Protein AF-A0A2N7IFH8-F1 (afdb_monomer_lite)

Structure (mmCIF, N/CA/C/O backbone):
data_AF-A0A2N7IFH8-F1
#
_entry.id   AF-A0A2N7IFH8-F1
#
loop_
_atom_site.group_PDB
_atom_site.id
_atom_site.type_symbol
_atom_site.label_atom_id
_atom_site.label_alt_id
_atom_site.label_comp_id
_atom_site.label_asym_id
_atom_site.label_entity_id
_atom_site.label_seq_id
_atom_site.pdbx_PDB_ins_code
_atom_site.Cartn_x
_atom_site.Cartn_y
_atom_site.Cartn_z
_atom_site.occupancy
_atom_site.B_iso_or_equiv
_atom_site.auth_seq_id
_atom_site.auth_comp_id
_atom_site.auth_asym_id
_atom_site.auth_atom_id
_atom_site.pdbx_PDB_model_num
ATOM 1 N N . MET A 1 1 ? 53.658 -14.293 -46.397 1.00 44.75 1 MET A N 1
ATOM 2 C CA . MET A 1 1 ? 52.536 -13.516 -45.820 1.00 44.75 1 MET A CA 1
ATOM 3 C C . MET A 1 1 ? 52.994 -12.247 -45.108 1.00 44.75 1 MET A C 1
ATOM 5 O O . MET A 1 1 ? 52.452 -11.198 -45.415 1.00 44.75 1 MET A O 1
ATOM 9 N N . VAL A 1 2 ? 53.994 -12.297 -44.216 1.00 47.00 2 VAL A N 1
ATOM 10 C CA . VAL A 1 2 ? 54.478 -11.101 -43.483 1.00 47.00 2 VAL A CA 1
ATOM 11 C C . VAL A 1 2 ? 55.145 -10.066 -44.406 1.00 47.00 2 VAL A C 1
ATOM 13 O O . VAL A 1 2 ? 54.831 -8.884 -44.332 1.00 47.00 2 VAL A O 1
ATOM 16 N N . ILE A 1 3 ? 55.993 -10.514 -45.341 1.00 52.97 3 ILE A N 1
ATOM 17 C CA . ILE A 1 3 ? 56.664 -9.638 -46.324 1.00 52.97 3 ILE A CA 1
ATOM 18 C C . ILE A 1 3 ? 55.642 -8.947 -47.240 1.00 52.97 3 ILE A C 1
ATOM 20 O O . ILE A 1 3 ? 55.763 -7.762 -47.528 1.00 52.97 3 ILE A O 1
ATOM 24 N N . THR A 1 4 ? 54.591 -9.662 -47.647 1.00 54.91 4 THR A N 1
ATOM 25 C CA . THR A 1 4 ? 53.533 -9.129 -48.512 1.00 54.91 4 THR A CA 1
ATOM 26 C C . THR A 1 4 ? 52.729 -8.023 -47.829 1.00 54.91 4 THR A C 1
ATOM 28 O O . THR A 1 4 ? 52.447 -7.011 -48.460 1.00 54.91 4 THR A O 1
ATOM 31 N N . PHE A 1 5 ? 52.422 -8.172 -46.537 1.00 57.91 5 PHE A N 1
ATOM 32 C CA . PHE A 1 5 ? 51.755 -7.135 -45.740 1.00 57.91 5 PHE A CA 1
ATOM 33 C C . PHE A 1 5 ? 52.648 -5.911 -45.496 1.00 57.91 5 PHE A C 1
ATOM 35 O O . PHE A 1 5 ? 52.170 -4.781 -45.572 1.00 57.91 5 PHE A O 1
ATOM 42 N N . ALA A 1 6 ? 53.946 -6.121 -45.250 1.00 59.12 6 ALA A N 1
ATOM 43 C CA . ALA A 1 6 ? 54.905 -5.039 -45.036 1.00 59.12 6 ALA A CA 1
ATOM 44 C C . ALA A 1 6 ? 55.103 -4.179 -46.295 1.00 59.12 6 ALA A C 1
ATOM 46 O O . ALA A 1 6 ? 55.118 -2.955 -46.200 1.00 59.12 6 ALA A O 1
ATOM 47 N N . VAL A 1 7 ? 55.184 -4.799 -47.479 1.00 63.19 7 VAL A N 1
ATOM 48 C CA . VAL A 1 7 ? 55.282 -4.082 -48.763 1.00 63.19 7 VAL A CA 1
ATOM 49 C C . VAL A 1 7 ? 54.005 -3.285 -49.053 1.00 63.19 7 VAL A C 1
ATOM 51 O O . VAL A 1 7 ? 54.086 -2.136 -49.476 1.00 63.19 7 VAL A O 1
ATOM 54 N N . LEU A 1 8 ? 52.829 -3.846 -48.753 1.00 64.06 8 LEU A N 1
ATOM 55 C CA . LEU A 1 8 ? 51.533 -3.169 -48.893 1.00 64.06 8 LEU A CA 1
ATOM 56 C C . LEU A 1 8 ? 51.412 -1.942 -47.972 1.00 64.06 8 LEU A C 1
ATOM 58 O O . LEU A 1 8 ? 50.980 -0.879 -48.414 1.00 64.06 8 LEU A O 1
ATOM 62 N N . ALA A 1 9 ? 51.841 -2.068 -46.713 1.00 68.19 9 ALA A N 1
ATOM 63 C CA . ALA A 1 9 ? 51.857 -0.965 -45.755 1.00 68.19 9 ALA A CA 1
ATOM 64 C C . ALA A 1 9 ? 52.852 0.135 -46.159 1.00 68.19 9 ALA A C 1
ATOM 66 O O . ALA A 1 9 ? 52.529 1.317 -46.070 1.00 68.19 9 ALA A O 1
ATOM 67 N N . LEU A 1 10 ? 54.034 -0.240 -46.659 1.00 67.75 10 LEU A N 1
ATOM 68 C CA . LEU A 1 10 ? 55.059 0.706 -47.107 1.00 67.75 10 LEU A CA 1
ATOM 69 C C . LEU A 1 10 ? 54.612 1.488 -48.355 1.00 67.75 10 LEU A C 1
ATOM 71 O O . LEU A 1 10 ? 54.857 2.689 -48.444 1.00 67.75 10 LEU A O 1
ATOM 75 N N . VAL A 1 11 ? 53.894 0.834 -49.276 1.00 65.94 11 VAL A N 1
ATOM 76 C CA . VAL A 1 11 ? 53.268 1.475 -50.445 1.00 65.94 11 VAL A CA 1
ATOM 77 C C . VAL A 1 11 ? 52.158 2.447 -50.027 1.00 65.94 11 VAL A C 1
ATOM 79 O O . VAL A 1 11 ? 52.132 3.578 -50.509 1.00 65.94 11 VAL A O 1
ATOM 82 N N . LEU A 1 12 ? 51.280 2.053 -49.098 1.00 65.69 12 LEU A N 1
ATOM 83 C CA . LEU A 1 12 ? 50.203 2.913 -48.585 1.00 65.69 12 LEU A CA 1
ATOM 84 C C . LEU A 1 12 ? 50.741 4.145 -47.838 1.00 65.69 12 LEU A C 1
ATOM 86 O O . LEU A 1 12 ? 50.246 5.252 -48.041 1.00 65.69 12 LEU A O 1
ATOM 90 N N . VAL A 1 13 ? 51.784 3.975 -47.019 1.00 69.88 13 VAL A N 1
ATOM 91 C CA . VAL A 1 13 ? 52.464 5.083 -46.326 1.00 69.88 13 VAL A CA 1
ATOM 92 C C . VAL A 1 13 ? 53.200 5.985 -47.324 1.00 69.88 13 VAL A C 1
ATOM 94 O O . VAL A 1 13 ? 53.108 7.206 -47.221 1.00 69.88 13 VAL A O 1
ATOM 97 N N . GLY A 1 14 ? 53.863 5.413 -48.335 1.00 65.25 14 GLY A N 1
ATOM 98 C CA . GLY A 1 14 ? 54.513 6.166 -49.412 1.00 65.25 14 GLY A CA 1
ATOM 99 C C . GLY A 1 14 ? 53.541 7.062 -50.189 1.00 65.25 14 GLY A C 1
ATOM 100 O O . GLY A 1 14 ? 53.855 8.224 -50.442 1.00 65.25 14 GLY A O 1
ATOM 101 N N . MET A 1 15 ? 52.332 6.566 -50.478 1.00 62.03 15 MET A N 1
ATOM 102 C CA . MET A 1 15 ? 51.266 7.356 -51.109 1.00 62.03 15 MET A CA 1
ATOM 103 C C . MET A 1 15 ? 50.740 8.487 -50.205 1.00 62.03 15 MET A C 1
ATOM 105 O O . MET A 1 15 ? 50.440 9.568 -50.704 1.00 62.03 15 MET A O 1
ATOM 109 N N . LEU A 1 16 ? 50.679 8.280 -48.883 1.00 60.72 16 LEU A N 1
ATOM 110 C CA . LEU A 1 16 ? 50.249 9.283 -47.893 1.00 60.72 16 LEU A CA 1
ATOM 111 C C . LEU A 1 16 ? 51.229 10.463 -47.756 1.00 60.72 16 LEU A C 1
ATOM 113 O O . LEU A 1 16 ? 50.802 11.591 -47.524 1.00 60.72 16 LEU A O 1
ATOM 117 N N . PHE A 1 17 ? 52.529 10.214 -47.935 1.00 59.09 17 PHE A N 1
ATOM 118 C CA . PHE A 1 17 ? 53.582 11.238 -47.909 1.00 59.09 17 PHE A CA 1
ATOM 119 C C . PHE A 1 17 ? 53.905 11.832 -49.294 1.00 59.09 17 PHE A C 1
ATOM 121 O O . PHE A 1 17 ? 54.846 12.613 -49.423 1.00 59.09 17 PHE A O 1
ATOM 128 N N . GLY A 1 18 ? 53.129 11.493 -50.331 1.00 51.00 18 GLY A N 1
ATOM 129 C CA . GLY A 1 18 ? 53.283 12.057 -51.676 1.00 51.00 18 GLY A CA 1
ATOM 130 C C . GLY A 1 18 ? 54.456 11.492 -52.486 1.00 51.00 18 GLY A C 1
ATOM 131 O O . GLY A 1 18 ? 54.830 12.077 -53.504 1.00 51.00 18 GLY A O 1
ATOM 132 N N . PHE A 1 19 ? 55.038 10.356 -52.082 1.00 57.34 19 PHE A N 1
ATOM 133 C CA . PHE A 1 19 ? 56.025 9.658 -52.904 1.00 57.34 19 PHE A CA 1
ATOM 134 C C . PHE A 1 19 ? 55.324 8.988 -54.089 1.00 57.34 19 PHE A C 1
ATOM 136 O O . PHE A 1 19 ? 54.522 8.068 -53.930 1.00 57.34 19 PHE A O 1
ATOM 143 N N . ASN A 1 20 ? 55.645 9.447 -55.298 1.00 52.78 20 ASN A N 1
ATOM 144 C CA . ASN A 1 20 ? 55.090 8.926 -56.543 1.00 52.78 20 ASN A CA 1
ATOM 145 C C . ASN A 1 20 ? 55.776 7.599 -56.921 1.00 52.78 20 ASN A C 1
ATOM 147 O O . ASN A 1 20 ? 56.662 7.555 -57.775 1.00 52.78 20 ASN A O 1
ATOM 151 N N . ILE A 1 21 ? 55.418 6.516 -56.229 1.00 57.88 21 ILE A N 1
ATOM 152 C CA . ILE A 1 21 ? 55.821 5.160 -56.613 1.00 57.88 21 ILE A CA 1
ATOM 153 C C . ILE A 1 21 ? 55.004 4.805 -57.862 1.00 57.88 21 ILE A C 1
ATOM 155 O O . ILE A 1 21 ? 53.789 4.649 -57.777 1.00 57.88 21 ILE A O 1
ATOM 159 N N . GLN A 1 22 ? 55.652 4.707 -59.027 1.00 53.06 22 GLN A N 1
ATOM 160 C CA . GLN A 1 22 ? 55.003 4.292 -60.276 1.00 53.06 22 GLN A CA 1
ATOM 161 C 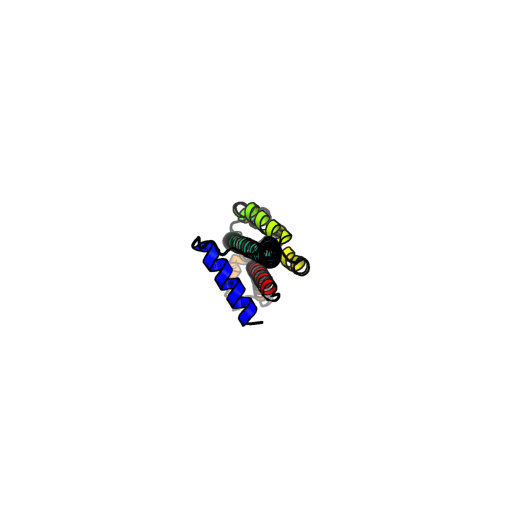C . GLN A 1 22 ? 54.633 2.808 -60.196 1.00 53.06 22 GLN A C 1
ATOM 163 O O . GLN A 1 22 ? 55.419 1.929 -60.545 1.00 53.06 22 GLN A O 1
ATOM 168 N N . ILE A 1 23 ? 53.435 2.525 -59.692 1.00 58.06 23 ILE A N 1
ATOM 169 C CA . ILE A 1 23 ? 52.858 1.182 -59.684 1.00 58.06 23 ILE A CA 1
ATOM 170 C C . ILE A 1 23 ? 52.004 1.036 -60.944 1.00 58.06 23 ILE A C 1
ATOM 172 O O . ILE A 1 23 ? 51.248 1.944 -61.291 1.00 58.06 23 ILE A O 1
ATOM 176 N N . ASN A 1 24 ? 52.148 -0.090 -61.645 1.00 57.66 24 ASN A N 1
ATOM 177 C CA . ASN A 1 24 ? 51.375 -0.389 -62.852 1.00 57.66 24 ASN A CA 1
ATOM 178 C C . ASN A 1 24 ? 49.867 -0.225 -62.585 1.00 57.66 24 ASN A C 1
ATOM 180 O O . ASN A 1 24 ? 49.394 -0.572 -61.501 1.00 57.66 24 ASN A O 1
ATOM 184 N N . ALA A 1 25 ? 49.111 0.261 -63.575 1.00 59.34 25 ALA A N 1
ATOM 185 C CA . ALA A 1 25 ? 47.680 0.563 -63.437 1.00 59.34 25 ALA A CA 1
ATOM 186 C C . ALA A 1 25 ? 46.858 -0.616 -62.867 1.00 59.34 25 ALA A C 1
ATOM 188 O O . ALA A 1 25 ? 45.968 -0.415 -62.036 1.00 59.34 25 ALA A O 1
ATOM 189 N N . ASP A 1 26 ? 47.234 -1.848 -63.221 1.00 57.16 26 ASP A N 1
ATOM 190 C CA . ASP A 1 26 ? 46.614 -3.078 -62.718 1.00 57.16 26 ASP A CA 1
ATOM 191 C C . ASP A 1 26 ? 46.811 -3.266 -61.205 1.00 57.16 26 ASP A C 1
ATOM 193 O O . ASP A 1 26 ? 45.874 -3.628 -60.492 1.00 57.16 26 ASP A O 1
ATOM 197 N N . ALA A 1 27 ? 47.994 -2.946 -60.676 1.00 58.34 27 ALA A N 1
ATOM 198 C CA . ALA A 1 27 ? 48.292 -3.056 -59.250 1.00 58.34 27 ALA A CA 1
ATOM 199 C C . ALA A 1 27 ? 47.555 -1.989 -58.427 1.00 58.34 27 ALA A C 1
ATOM 201 O O . ALA A 1 27 ? 47.068 -2.285 -57.338 1.00 58.34 27 ALA A O 1
ATOM 202 N N . THR A 1 28 ? 47.399 -0.775 -58.960 1.00 61.16 28 THR A N 1
ATOM 203 C CA . THR A 1 28 ? 46.613 0.294 -58.322 1.00 61.16 28 THR A CA 1
ATOM 204 C C . THR A 1 28 ? 45.133 -0.088 -58.223 1.00 61.16 28 THR A C 1
ATOM 206 O O . THR A 1 28 ? 44.517 0.103 -57.175 1.00 61.16 28 THR A O 1
ATOM 209 N N . SER A 1 29 ? 44.571 -0.700 -59.272 1.00 60.59 29 SER A N 1
ATOM 210 C CA . SER A 1 29 ? 43.181 -1.182 -59.267 1.00 60.59 29 SER A CA 1
ATOM 211 C C . SER A 1 29 ? 42.954 -2.344 -58.284 1.00 60.59 29 SER A C 1
ATOM 213 O O . SER A 1 29 ? 41.955 -2.367 -57.563 1.00 60.59 29 SER A O 1
ATOM 215 N N . PHE A 1 30 ? 43.920 -3.263 -58.175 1.00 65.31 30 PHE A N 1
ATOM 216 C CA . PHE A 1 30 ? 43.887 -4.378 -57.229 1.00 65.31 30 PHE A CA 1
ATOM 217 C C . PHE A 1 30 ? 44.002 -3.908 -55.771 1.00 65.31 30 PHE A C 1
ATOM 219 O O . PHE A 1 30 ? 43.236 -4.349 -54.913 1.00 65.31 30 PHE A O 1
ATOM 226 N N . LEU A 1 31 ? 44.904 -2.962 -55.488 1.00 63.62 31 LEU A N 1
ATOM 227 C CA . LEU A 1 31 ? 45.046 -2.345 -54.166 1.00 63.62 31 LEU A CA 1
ATOM 228 C C . LEU A 1 31 ? 43.793 -1.558 -53.763 1.00 63.62 31 LEU A C 1
ATOM 230 O O . LEU A 1 31 ? 43.359 -1.659 -52.617 1.00 63.62 31 LEU A O 1
ATOM 234 N N . ALA A 1 32 ? 43.173 -0.836 -54.701 1.00 61.50 32 ALA A N 1
ATOM 235 C CA . ALA A 1 32 ? 41.899 -0.160 -54.467 1.00 61.50 32 ALA A CA 1
ATOM 236 C C . ALA A 1 32 ? 40.765 -1.160 -54.173 1.00 61.50 32 ALA A C 1
ATOM 238 O O . ALA A 1 32 ? 39.969 -0.937 -53.262 1.00 61.50 32 ALA A O 1
ATOM 239 N N . SER A 1 33 ? 40.728 -2.297 -54.877 1.00 60.47 33 SER A N 1
ATOM 240 C CA . SER A 1 33 ? 39.756 -3.367 -54.630 1.00 60.47 33 SER A CA 1
ATOM 241 C C . SER A 1 33 ? 39.929 -3.989 -53.239 1.00 60.47 33 SER A C 1
ATOM 243 O O . SER A 1 33 ? 38.957 -4.060 -52.487 1.00 60.47 33 SER A O 1
ATOM 245 N N . ILE A 1 34 ? 41.159 -4.334 -52.836 1.00 64.81 34 ILE A N 1
ATOM 246 C CA . ILE A 1 34 ? 41.455 -4.840 -51.484 1.00 64.81 34 ILE A CA 1
ATOM 247 C C . ILE A 1 34 ? 41.131 -3.789 -50.419 1.00 64.81 34 ILE A C 1
ATOM 249 O O . ILE A 1 34 ? 40.512 -4.121 -49.411 1.00 64.81 34 ILE A O 1
ATOM 253 N N . GLY A 1 35 ? 41.498 -2.524 -50.642 1.00 62.25 35 GLY A N 1
ATOM 254 C CA . GLY A 1 35 ? 41.172 -1.420 -49.738 1.00 62.25 35 GLY A CA 1
ATOM 255 C C . GLY A 1 35 ? 39.662 -1.250 -49.551 1.00 62.25 35 GLY A C 1
ATOM 256 O O . GLY A 1 35 ? 39.197 -1.102 -48.423 1.00 62.25 35 GLY A O 1
ATOM 257 N N . SER A 1 36 ? 38.883 -1.358 -50.631 1.00 66.75 36 SER A N 1
ATOM 258 C CA . SER A 1 36 ? 37.417 -1.293 -50.581 1.00 66.75 36 SER A CA 1
ATOM 259 C C . SER A 1 36 ? 36.784 -2.514 -49.900 1.00 66.75 36 SER A C 1
ATOM 261 O O . SER A 1 36 ? 35.829 -2.360 -49.143 1.00 66.75 36 SER A O 1
ATOM 263 N N . LEU A 1 37 ? 37.351 -3.713 -50.086 1.00 65.12 37 LEU A N 1
ATOM 264 C CA . LEU A 1 37 ? 36.927 -4.952 -49.425 1.00 65.12 37 LEU A CA 1
ATOM 265 C C . LEU A 1 37 ? 37.204 -4.918 -47.919 1.00 65.12 37 LEU A C 1
ATOM 267 O O . LEU A 1 37 ? 36.318 -5.230 -47.126 1.00 65.12 37 LEU A O 1
ATOM 271 N N . VAL A 1 38 ? 38.412 -4.511 -47.518 1.00 69.19 38 VAL A N 1
ATOM 272 C CA . VAL A 1 38 ? 38.790 -4.357 -46.105 1.00 69.19 38 VAL A CA 1
ATOM 273 C C . VAL A 1 38 ? 37.976 -3.238 -45.455 1.00 69.19 38 VAL A C 1
ATOM 275 O O . VAL A 1 38 ? 37.477 -3.420 -44.347 1.00 69.19 38 VAL A O 1
ATOM 278 N N . GLY A 1 39 ? 37.766 -2.119 -46.157 1.00 68.31 39 GLY A N 1
ATOM 279 C CA . GLY A 1 39 ? 36.898 -1.030 -45.706 1.00 68.31 39 GLY A CA 1
ATOM 280 C C . GLY A 1 39 ? 35.437 -1.462 -45.542 1.00 68.31 39 GLY A C 1
ATOM 281 O O . GLY A 1 39 ? 34.819 -1.157 -44.525 1.00 68.31 39 GLY A O 1
ATOM 282 N N . GLY A 1 40 ? 34.901 -2.237 -46.488 1.00 68.50 40 GLY A N 1
ATOM 283 C CA . GLY A 1 40 ? 33.546 -2.790 -46.426 1.00 68.50 40 GLY A CA 1
ATOM 284 C C . GLY A 1 40 ? 33.364 -3.812 -45.301 1.00 68.50 40 GLY A C 1
ATOM 285 O O . GLY A 1 40 ? 32.369 -3.757 -44.580 1.00 68.50 40 GLY A O 1
ATOM 286 N N . LEU A 1 41 ? 34.343 -4.698 -45.087 1.00 65.75 41 LEU A N 1
ATOM 287 C CA . LEU A 1 41 ? 34.351 -5.646 -43.966 1.00 65.75 41 LEU A CA 1
ATOM 288 C C . LEU A 1 41 ? 34.436 -4.929 -42.614 1.00 65.75 41 LEU A C 1
ATOM 290 O O . LEU A 1 41 ? 33.677 -5.256 -41.704 1.00 65.75 41 LEU A O 1
ATOM 294 N N . ALA A 1 42 ? 35.303 -3.923 -42.483 1.00 67.88 42 ALA A N 1
ATOM 295 C CA . ALA A 1 42 ? 35.400 -3.115 -41.270 1.00 67.88 42 ALA A CA 1
ATOM 296 C C . ALA A 1 42 ? 34.093 -2.355 -40.983 1.00 67.88 42 ALA A C 1
ATOM 298 O O . ALA A 1 42 ? 33.629 -2.341 -39.842 1.00 67.88 42 ALA A O 1
ATOM 299 N N . ALA A 1 43 ? 33.454 -1.788 -42.012 1.00 73.38 43 ALA A N 1
ATOM 300 C CA . ALA A 1 43 ? 32.155 -1.131 -41.889 1.00 73.38 43 ALA A CA 1
ATOM 301 C C . ALA A 1 43 ? 31.043 -2.112 -41.475 1.00 73.38 43 ALA A C 1
ATOM 303 O O . ALA A 1 43 ? 30.233 -1.785 -40.610 1.00 73.38 43 ALA A O 1
ATOM 304 N N . ALA A 1 44 ? 31.028 -3.329 -42.027 1.00 70.56 44 ALA A N 1
ATOM 305 C CA . ALA A 1 44 ? 30.066 -4.366 -41.655 1.00 70.56 44 ALA A CA 1
ATOM 306 C C . ALA A 1 44 ? 30.241 -4.828 -40.198 1.00 70.56 44 ALA A C 1
ATOM 308 O O . ALA A 1 44 ? 29.258 -4.979 -39.474 1.00 70.56 44 ALA A O 1
ATOM 309 N N . VAL A 1 45 ? 31.486 -4.996 -39.739 1.00 74.50 45 VAL A N 1
ATOM 310 C CA . VAL A 1 45 ? 31.795 -5.331 -38.340 1.00 74.50 45 VAL A CA 1
ATOM 311 C C . VAL A 1 45 ? 31.386 -4.190 -37.403 1.00 74.50 45 VAL A C 1
ATOM 313 O O . VAL A 1 45 ? 30.748 -4.440 -36.381 1.00 74.50 45 VAL A O 1
ATOM 316 N N . ALA A 1 46 ? 31.674 -2.936 -37.759 1.00 72.56 46 ALA A N 1
ATOM 317 C CA . ALA A 1 46 ? 31.240 -1.773 -36.986 1.00 72.56 46 ALA A CA 1
ATOM 318 C C . ALA A 1 46 ? 29.706 -1.664 -36.917 1.00 72.56 46 ALA A C 1
ATOM 320 O O . ALA A 1 46 ? 29.160 -1.420 -35.843 1.00 72.56 46 ALA A O 1
ATOM 321 N N . ALA A 1 47 ? 29.002 -1.911 -38.026 1.00 74.94 47 ALA A N 1
ATOM 322 C CA . ALA A 1 47 ? 27.542 -1.943 -38.065 1.00 74.94 47 ALA A CA 1
ATOM 323 C C . ALA A 1 47 ? 26.967 -3.078 -37.202 1.00 74.94 47 ALA A C 1
ATOM 325 O O . ALA A 1 47 ? 25.983 -2.869 -36.498 1.00 74.94 47 ALA A O 1
ATOM 326 N N . PHE A 1 48 ? 27.602 -4.253 -37.192 1.00 75.88 48 PHE A N 1
ATOM 327 C CA . PHE A 1 48 ? 27.205 -5.373 -36.337 1.00 75.88 48 PHE A CA 1
ATOM 328 C C . PHE A 1 48 ? 27.358 -5.045 -34.844 1.00 75.88 48 PHE A C 1
ATOM 330 O O . PHE A 1 48 ? 26.422 -5.240 -34.066 1.00 75.88 48 PHE A O 1
ATOM 337 N N . PHE A 1 49 ? 28.508 -4.498 -34.438 1.00 74.38 49 PHE A N 1
ATOM 338 C CA . PHE A 1 49 ? 28.717 -4.067 -33.053 1.00 74.38 49 PHE A CA 1
ATOM 339 C C . PHE A 1 49 ? 27.796 -2.911 -32.664 1.00 74.38 49 PHE A C 1
ATOM 341 O O . PHE A 1 49 ? 27.263 -2.921 -31.559 1.00 74.38 49 PHE A O 1
ATOM 348 N N . SER A 1 50 ? 27.553 -1.962 -33.572 1.00 69.00 50 SER A N 1
ATOM 349 C CA . SER A 1 50 ? 26.613 -0.861 -33.357 1.00 69.00 50 SER A CA 1
ATOM 350 C C . SER A 1 50 ? 25.175 -1.360 -33.203 1.00 69.00 50 SER A C 1
ATOM 352 O O . SER A 1 50 ? 24.463 -0.907 -32.314 1.00 69.00 50 SER A O 1
ATOM 354 N N . TYR A 1 51 ? 24.747 -2.341 -33.999 1.00 73.31 51 TYR A N 1
ATOM 355 C CA . TYR A 1 51 ? 23.424 -2.947 -33.857 1.00 73.31 51 TYR A CA 1
ATOM 356 C C . TYR A 1 51 ? 23.259 -3.628 -32.493 1.00 73.31 51 TYR A C 1
ATOM 358 O O . TYR A 1 51 ? 22.259 -3.418 -31.803 1.00 73.31 51 TYR A O 1
ATOM 366 N N . ARG A 1 52 ? 24.264 -4.405 -32.067 1.00 72.69 52 ARG A N 1
ATOM 367 C CA . ARG A 1 52 ? 24.244 -5.072 -30.761 1.00 72.69 52 ARG A CA 1
ATOM 368 C C . ARG A 1 52 ? 24.269 -4.068 -29.605 1.00 72.69 52 ARG A C 1
ATOM 370 O O . ARG A 1 52 ? 23.477 -4.207 -28.677 1.00 72.69 52 ARG A O 1
ATOM 377 N N . SER A 1 53 ? 25.126 -3.048 -29.675 1.00 65.50 53 SER A N 1
ATOM 378 C CA . SER A 1 53 ? 25.235 -2.031 -28.625 1.00 65.50 53 SER A CA 1
ATOM 379 C C . SER A 1 53 ? 23.966 -1.190 -28.505 1.00 65.50 53 SER A C 1
ATOM 381 O O . SER A 1 53 ? 23.565 -0.859 -27.395 1.00 65.50 53 SER A O 1
ATOM 383 N N . VAL A 1 54 ? 23.277 -0.905 -29.615 1.00 73.19 54 VAL A N 1
ATOM 384 C CA . VAL A 1 54 ? 21.961 -0.245 -29.604 1.00 73.19 54 VAL A CA 1
ATOM 385 C C . VAL A 1 54 ? 20.906 -1.130 -28.935 1.00 73.19 54 VAL A C 1
ATOM 387 O O . VAL A 1 54 ? 20.071 -0.621 -28.188 1.00 73.19 54 VAL A O 1
ATOM 390 N N . GLY A 1 55 ? 20.947 -2.447 -29.158 1.00 72.56 55 GLY A N 1
ATOM 391 C CA . GLY A 1 55 ? 20.077 -3.403 -28.468 1.00 72.56 55 GLY A CA 1
ATOM 392 C C . GLY A 1 55 ? 20.307 -3.429 -26.954 1.00 72.56 55 GLY A C 1
ATOM 393 O O . GLY A 1 55 ? 19.356 -3.308 -26.183 1.00 72.56 55 GLY A O 1
ATOM 394 N N . GLU A 1 56 ? 21.568 -3.523 -26.528 1.00 72.69 56 GLU A N 1
ATOM 395 C CA . GLU A 1 56 ? 21.955 -3.496 -25.110 1.00 72.69 56 GLU A CA 1
ATOM 396 C C . GLU A 1 56 ? 21.609 -2.150 -24.453 1.00 72.69 56 GLU A C 1
ATOM 398 O O . GLU A 1 56 ? 21.032 -2.131 -23.366 1.00 72.69 56 GLU A O 1
ATOM 403 N N . TRP A 1 57 ? 21.856 -1.031 -25.142 1.00 63.62 57 TRP A N 1
ATOM 404 C CA . TRP A 1 57 ? 21.488 0.312 -24.686 1.00 63.62 57 TRP A CA 1
ATOM 405 C C . TRP A 1 57 ? 19.977 0.470 -24.523 1.00 63.62 57 TRP A C 1
ATOM 407 O O . TRP A 1 57 ? 19.514 0.970 -23.501 1.00 63.62 57 TRP A O 1
ATOM 417 N N . ARG A 1 58 ? 19.185 -0.003 -25.493 1.00 70.88 58 ARG A N 1
ATOM 418 C CA . ARG A 1 58 ? 17.720 0.037 -25.408 1.00 70.88 58 ARG A CA 1
ATOM 419 C C . ARG A 1 58 ? 17.213 -0.768 -24.214 1.00 70.88 58 ARG A C 1
ATOM 421 O O . ARG A 1 58 ? 16.321 -0.297 -23.514 1.00 70.88 58 ARG A O 1
ATOM 428 N N . ASN A 1 59 ? 17.791 -1.942 -23.969 1.00 76.12 59 ASN A N 1
ATOM 429 C CA . ASN A 1 59 ? 17.424 -2.767 -22.824 1.00 76.12 59 ASN A CA 1
ATOM 430 C C . ASN A 1 59 ? 17.788 -2.079 -21.496 1.00 76.12 59 ASN A C 1
ATOM 432 O O . ASN A 1 59 ? 16.951 -1.965 -20.605 1.00 76.12 59 ASN A O 1
ATOM 436 N N . GLN A 1 60 ? 19.006 -1.539 -21.379 1.00 75.19 60 GLN A N 1
ATOM 437 C CA . GLN A 1 60 ? 19.437 -0.782 -20.196 1.00 75.19 60 GLN A CA 1
ATOM 438 C C . GLN A 1 60 ? 18.561 0.450 -19.944 1.00 75.19 60 GLN A C 1
ATOM 440 O O . GLN A 1 60 ? 18.191 0.712 -18.802 1.00 75.19 60 GLN A O 1
ATOM 445 N N . MET A 1 61 ? 18.175 1.169 -21.000 1.00 76.06 61 MET A N 1
ATOM 446 C CA . MET A 1 61 ? 17.284 2.324 -20.903 1.00 76.06 61 MET A CA 1
ATOM 447 C C . MET A 1 61 ? 15.893 1.920 -20.399 1.00 76.06 61 MET A C 1
ATOM 449 O O . MET A 1 61 ? 15.345 2.578 -19.520 1.00 76.06 61 MET A O 1
ATOM 453 N N . GLN A 1 62 ? 15.334 0.814 -20.904 1.00 79.75 62 GLN A N 1
ATOM 454 C CA . GLN A 1 62 ? 14.048 0.285 -20.435 1.00 79.75 62 GLN A CA 1
ATOM 455 C C . GLN A 1 62 ? 14.102 -0.147 -18.967 1.00 79.75 62 GLN A C 1
ATOM 457 O O . GLN A 1 62 ? 13.198 0.186 -18.203 1.00 79.75 62 GLN A O 1
ATOM 462 N N . HIS A 1 63 ? 15.172 -0.833 -18.555 1.00 82.12 63 HIS A N 1
ATOM 463 C CA . HIS A 1 63 ? 15.383 -1.185 -17.152 1.00 82.12 63 HIS A CA 1
ATOM 464 C C . HIS A 1 63 ? 15.509 0.062 -16.270 1.00 82.12 63 HIS A C 1
ATOM 466 O O . HIS A 1 63 ? 14.847 0.139 -15.239 1.00 82.12 63 HIS A O 1
ATOM 472 N N . SER A 1 64 ? 16.299 1.055 -16.687 1.00 84.62 64 SER A N 1
ATOM 473 C CA . SER A 1 64 ? 16.454 2.319 -15.959 1.00 84.62 64 SER A CA 1
ATOM 474 C C . SER A 1 64 ? 15.111 3.023 -15.760 1.00 84.62 64 SER A C 1
ATOM 476 O O . SER A 1 64 ? 14.787 3.419 -14.642 1.00 84.62 64 SER A O 1
ATOM 478 N N . LEU A 1 65 ? 14.308 3.129 -16.822 1.00 88.56 65 LEU A N 1
ATOM 479 C CA . LEU A 1 65 ? 13.005 3.792 -16.781 1.00 88.56 65 LEU A CA 1
ATOM 480 C C . LEU A 1 65 ? 12.006 3.037 -15.886 1.00 88.56 65 LEU A C 1
ATOM 482 O O . LEU A 1 65 ? 11.259 3.646 -15.124 1.00 88.56 65 LEU A O 1
ATOM 486 N N . LEU A 1 66 ? 12.026 1.700 -15.922 1.00 91.12 66 LEU A N 1
ATOM 487 C CA . LEU A 1 66 ? 11.215 0.865 -15.034 1.00 91.12 66 LEU A CA 1
ATOM 488 C C . LEU A 1 66 ? 11.569 1.100 -13.556 1.00 91.12 66 LEU A C 1
ATOM 490 O O . LEU A 1 66 ? 10.670 1.264 -12.730 1.00 91.12 66 LEU A O 1
ATOM 494 N N . TYR A 1 67 ? 12.860 1.138 -13.215 1.00 89.81 67 TYR A N 1
ATOM 495 C CA . TYR A 1 67 ? 13.303 1.399 -11.841 1.00 89.81 67 TYR A CA 1
ATOM 496 C C . TYR A 1 67 ? 12.956 2.811 -11.370 1.00 89.81 67 TYR A C 1
ATOM 498 O O . TYR A 1 67 ? 12.563 2.980 -10.216 1.00 89.81 67 TYR A O 1
ATOM 506 N N . GLU A 1 68 ? 13.053 3.805 -12.250 1.00 91.38 68 GLU A N 1
ATOM 507 C CA . GLU A 1 68 ? 12.638 5.176 -11.955 1.00 91.38 68 GLU A CA 1
ATOM 508 C C . GLU A 1 68 ? 11.151 5.232 -11.583 1.00 91.38 68 GLU A C 1
ATOM 510 O O . GLU A 1 68 ? 10.799 5.707 -10.501 1.00 91.38 68 GLU A O 1
ATOM 515 N N . HIS A 1 69 ? 10.277 4.651 -12.410 1.00 94.25 69 HIS A N 1
ATOM 516 C CA . HIS A 1 69 ? 8.846 4.618 -12.109 1.00 94.25 69 HIS A CA 1
ATOM 517 C C . HIS A 1 69 ? 8.529 3.827 -10.838 1.00 94.25 69 HIS A C 1
ATOM 519 O O . HIS A 1 69 ? 7.689 4.260 -10.051 1.00 94.25 69 HIS A O 1
ATOM 525 N N . LEU A 1 70 ? 9.223 2.713 -10.577 1.00 93.25 70 LEU A N 1
ATOM 526 C CA . LEU A 1 70 ? 9.083 1.971 -9.318 1.00 93.25 70 LEU A CA 1
ATOM 527 C C . LEU A 1 70 ? 9.524 2.794 -8.100 1.00 93.25 70 LEU A C 1
ATOM 529 O O . LEU A 1 70 ? 8.968 2.612 -7.017 1.00 93.25 70 LEU A O 1
ATOM 533 N N . SER A 1 71 ? 10.528 3.661 -8.240 1.00 93.31 71 SER A N 1
ATOM 534 C CA . SER A 1 71 ? 10.993 4.579 -7.188 1.00 93.31 71 SER A CA 1
ATOM 535 C C . SER A 1 71 ? 9.960 5.658 -6.873 1.00 93.31 71 SER A C 1
ATOM 537 O O . SER A 1 71 ? 9.620 5.894 -5.709 1.00 93.31 71 SER A O 1
ATOM 539 N N . HIS A 1 72 ? 9.378 6.254 -7.912 1.00 94.50 72 HIS A N 1
ATOM 540 C CA . HIS A 1 72 ? 8.288 7.213 -7.747 1.00 94.50 72 HIS A CA 1
ATOM 541 C C . HIS A 1 72 ? 7.045 6.554 -7.144 1.00 94.50 72 HIS A C 1
ATOM 543 O O . HIS A 1 72 ? 6.478 7.085 -6.190 1.00 94.50 72 HIS A O 1
ATOM 549 N N . LEU A 1 73 ? 6.673 5.356 -7.608 1.00 94.25 73 LEU A N 1
ATOM 550 C CA . LEU A 1 73 ? 5.547 4.605 -7.052 1.00 94.25 73 LEU A CA 1
ATOM 551 C C . LEU A 1 73 ? 5.740 4.307 -5.557 1.00 94.25 73 LEU A C 1
ATOM 553 O O . LEU A 1 73 ? 4.800 4.448 -4.781 1.00 94.25 73 LEU A O 1
ATOM 557 N N . GLU A 1 74 ? 6.956 3.949 -5.132 1.00 94.19 74 GLU A N 1
ATOM 558 C CA . GLU A 1 74 ? 7.283 3.743 -3.715 1.00 94.19 74 GLU A CA 1
ATOM 559 C C . GLU A 1 74 ? 7.115 5.023 -2.893 1.00 94.19 74 GLU A C 1
ATOM 561 O O . GLU A 1 74 ? 6.543 4.996 -1.802 1.00 94.19 74 GLU A O 1
ATOM 566 N N . THR A 1 75 ? 7.605 6.148 -3.409 1.00 95.94 75 THR A N 1
ATOM 567 C CA . THR A 1 75 ? 7.498 7.448 -2.735 1.00 95.94 75 THR A CA 1
ATOM 568 C C . THR A 1 75 ? 6.032 7.835 -2.541 1.00 95.94 75 THR A C 1
ATOM 570 O O . THR A 1 75 ? 5.618 8.155 -1.423 1.00 95.94 75 THR A O 1
ATOM 573 N N . LEU A 1 76 ? 5.225 7.704 -3.595 1.00 95.88 76 LEU A N 1
ATOM 574 C CA . LEU A 1 76 ? 3.793 8.000 -3.568 1.00 95.88 76 LEU A CA 1
ATOM 575 C C . LEU A 1 76 ? 3.023 7.024 -2.669 1.00 95.88 76 LEU A C 1
ATOM 577 O O . LEU A 1 76 ? 2.153 7.446 -1.907 1.00 95.88 76 LEU A O 1
ATOM 581 N N . LEU A 1 77 ? 3.372 5.730 -2.687 1.00 94.69 77 LEU A N 1
ATOM 582 C CA . LEU A 1 77 ? 2.813 4.728 -1.774 1.00 94.69 77 LEU A CA 1
ATOM 583 C C . LEU A 1 77 ? 3.109 5.089 -0.316 1.00 94.69 77 LEU A C 1
ATOM 585 O O . LEU A 1 77 ? 2.224 5.037 0.536 1.00 94.69 77 LEU A O 1
ATOM 589 N N . ASN A 1 78 ? 4.349 5.471 -0.017 1.00 94.19 78 ASN A N 1
ATOM 590 C CA . ASN A 1 78 ? 4.760 5.873 1.323 1.00 94.19 78 ASN A CA 1
ATOM 591 C C . ASN A 1 78 ? 3.994 7.106 1.806 1.00 94.19 78 ASN A C 1
ATOM 593 O O . ASN A 1 78 ? 3.549 7.131 2.958 1.00 94.19 78 ASN A O 1
ATOM 597 N N . GLU A 1 79 ? 3.819 8.105 0.942 1.00 95.31 79 GLU A N 1
ATOM 598 C CA . GLU A 1 79 ? 3.034 9.295 1.255 1.00 95.31 79 GLU A CA 1
ATOM 599 C C . GLU A 1 79 ? 1.562 8.948 1.500 1.00 95.31 79 GLU A C 1
ATOM 601 O O . GLU A 1 79 ? 0.996 9.356 2.518 1.00 95.31 79 GLU A O 1
ATOM 606 N N . TYR A 1 80 ? 0.965 8.147 0.617 1.00 95.00 80 TYR A N 1
ATOM 607 C CA . TYR A 1 80 ? -0.409 7.675 0.747 1.00 95.00 80 TYR A CA 1
ATOM 608 C C . TYR A 1 80 ? -0.636 6.947 2.079 1.00 95.00 80 TYR A C 1
ATOM 610 O O . TYR A 1 80 ? -1.488 7.355 2.869 1.00 95.00 80 TYR A O 1
ATOM 618 N N . VAL A 1 81 ? 0.181 5.931 2.378 1.00 94.25 81 VAL A N 1
ATOM 619 C CA . VAL A 1 81 ? 0.108 5.158 3.629 1.00 94.25 81 VAL A CA 1
ATOM 620 C C . VAL A 1 81 ? 0.259 6.073 4.843 1.00 94.25 81 VAL A C 1
ATOM 622 O O . VAL A 1 81 ? -0.496 5.963 5.806 1.00 94.25 81 VAL A O 1
ATOM 625 N N . LYS A 1 82 ? 1.192 7.032 4.803 1.00 94.25 82 LYS A N 1
ATOM 626 C CA . LYS A 1 82 ? 1.384 7.997 5.893 1.00 94.25 82 LYS A CA 1
ATOM 627 C C . LYS A 1 82 ? 0.141 8.864 6.113 1.00 94.25 82 LYS A C 1
ATOM 629 O O . LYS A 1 82 ? -0.237 9.090 7.263 1.00 94.25 82 LYS A O 1
ATOM 634 N N . LYS A 1 83 ? -0.492 9.351 5.039 1.00 94.50 83 LYS A N 1
ATOM 635 C CA . LYS A 1 83 ? -1.725 10.150 5.120 1.00 94.50 83 LYS A CA 1
ATOM 636 C C . LYS A 1 83 ? -2.882 9.323 5.682 1.00 94.50 83 LYS A C 1
ATOM 638 O O . LYS A 1 83 ? -3.586 9.818 6.556 1.00 94.50 83 LYS A O 1
ATOM 643 N N . VAL A 1 84 ? -3.053 8.078 5.236 1.00 93.75 84 VAL A N 1
ATOM 644 C CA . VAL A 1 84 ? -4.113 7.190 5.743 1.00 93.75 84 VAL A CA 1
ATOM 645 C C . VAL A 1 84 ? -3.897 6.851 7.215 1.00 93.75 84 VAL A C 1
ATOM 647 O O . VAL A 1 84 ? -4.815 7.026 8.008 1.00 93.75 84 VAL A O 1
ATOM 650 N N . ASN A 1 85 ? -2.685 6.457 7.611 1.00 92.00 85 ASN A N 1
ATOM 651 C CA . ASN A 1 85 ? -2.384 6.124 9.005 1.00 92.00 85 ASN A CA 1
ATOM 652 C C . ASN A 1 85 ? -2.576 7.337 9.928 1.00 92.00 85 ASN A C 1
ATOM 654 O O . ASN A 1 85 ? -3.115 7.206 11.021 1.00 92.00 85 ASN A O 1
ATOM 658 N N . LYS A 1 86 ? -2.213 8.545 9.474 1.00 92.31 86 LYS A N 1
ATOM 659 C CA . LYS A 1 86 ? -2.501 9.777 10.222 1.00 92.31 86 LYS A CA 1
ATOM 660 C C . LYS A 1 86 ? -4.007 9.987 10.414 1.00 92.31 86 LYS A C 1
ATOM 662 O O . LYS A 1 86 ? -4.426 10.383 11.495 1.00 92.31 86 LYS A O 1
ATOM 667 N N . SER A 1 87 ? -4.813 9.732 9.386 1.00 91.06 87 SER A N 1
ATOM 668 C CA . SER A 1 87 ? -6.272 9.810 9.493 1.00 91.06 87 SER A CA 1
ATOM 669 C C . SER A 1 87 ? -6.860 8.706 10.377 1.00 91.06 87 SER A C 1
ATOM 671 O O . SER A 1 87 ? -7.818 8.973 11.095 1.00 91.06 87 SER A O 1
ATOM 673 N N . ALA A 1 88 ? -6.278 7.503 10.366 1.00 89.69 88 ALA A N 1
ATOM 674 C CA . ALA A 1 88 ? -6.662 6.398 11.244 1.00 89.69 88 ALA A CA 1
ATOM 675 C C . ALA A 1 88 ? -6.451 6.751 12.725 1.00 89.69 88 ALA A C 1
ATOM 677 O O . ALA A 1 88 ? -7.328 6.492 13.540 1.00 89.69 88 ALA A O 1
ATOM 678 N N . ASN A 1 89 ? -5.350 7.431 13.059 1.00 89.12 89 ASN A N 1
ATOM 679 C CA . ASN A 1 89 ? -5.078 7.885 14.429 1.00 89.12 89 ASN A CA 1
ATOM 680 C C . ASN A 1 89 ? -6.121 8.885 14.958 1.00 89.12 89 ASN A C 1
ATOM 682 O O . ASN A 1 89 ? -6.315 8.982 16.163 1.00 89.12 89 ASN A O 1
ATOM 686 N N . ASN A 1 90 ? -6.789 9.624 14.068 1.00 88.94 90 ASN A N 1
ATOM 687 C CA . ASN A 1 90 ? -7.792 10.634 14.423 1.00 88.94 90 ASN A CA 1
ATOM 688 C C . ASN A 1 90 ? -9.225 10.161 14.122 1.00 88.94 90 ASN A C 1
ATOM 690 O O . ASN A 1 90 ? -10.154 10.967 14.057 1.00 88.94 90 ASN A O 1
ATOM 694 N N . ILE A 1 91 ? -9.427 8.864 13.874 1.00 88.94 91 ILE A N 1
ATOM 695 C CA . ILE A 1 91 ? -10.709 8.343 13.384 1.00 88.94 91 ILE A CA 1
ATOM 696 C C . ILE A 1 91 ? -11.832 8.432 14.422 1.00 88.94 91 ILE A C 1
ATOM 698 O O . ILE A 1 91 ? -13.013 8.436 14.064 1.00 88.94 91 ILE A O 1
ATOM 702 N N . ASP A 1 92 ? -11.494 8.550 15.706 1.00 84.00 92 ASP A N 1
ATOM 703 C CA . ASP A 1 92 ? -12.475 8.681 16.780 1.00 84.00 92 ASP A CA 1
ATOM 704 C C . ASP A 1 92 ? -13.303 9.971 16.661 1.00 84.00 92 ASP A C 1
ATOM 706 O O . ASP A 1 92 ? -14.510 9.949 16.906 1.00 84.00 92 ASP A O 1
ATOM 710 N N . GLU A 1 93 ? -12.717 11.038 16.114 1.00 87.06 93 GLU A N 1
ATOM 711 C CA . GLU A 1 93 ? -13.387 12.318 15.844 1.00 87.06 93 GLU A CA 1
ATOM 712 C C . GLU A 1 93 ? -14.265 12.289 14.578 1.00 87.06 93 GLU A C 1
ATOM 714 O O . GLU A 1 93 ? -15.050 13.205 14.318 1.00 87.06 93 GLU A O 1
ATOM 719 N N . ILE A 1 94 ? -14.148 11.237 13.762 1.00 86.94 94 ILE A N 1
ATOM 720 C CA . ILE A 1 94 ? -14.790 11.150 12.451 1.00 86.94 94 ILE A CA 1
ATOM 721 C C . ILE A 1 94 ? -16.101 10.353 12.555 1.00 86.94 94 ILE A C 1
ATOM 723 O O . ILE A 1 94 ? -16.103 9.219 13.040 1.00 86.94 94 ILE A O 1
ATOM 727 N N . PRO A 1 95 ? -17.235 10.882 12.053 1.00 87.00 95 PRO A N 1
ATOM 728 C CA . PRO A 1 95 ? -18.482 10.125 11.974 1.00 87.00 95 PRO A CA 1
ATOM 729 C C . PRO A 1 95 ? -18.350 8.877 11.092 1.00 87.00 95 PRO A C 1
ATOM 731 O O . PRO A 1 95 ? -17.774 8.954 10.007 1.00 87.00 95 PRO A O 1
ATOM 734 N N . VAL A 1 96 ? -18.974 7.763 11.498 1.00 85.44 96 VAL A N 1
ATOM 735 C CA . VAL A 1 96 ? -18.902 6.448 10.815 1.00 85.44 96 VAL A CA 1
ATOM 736 C C . V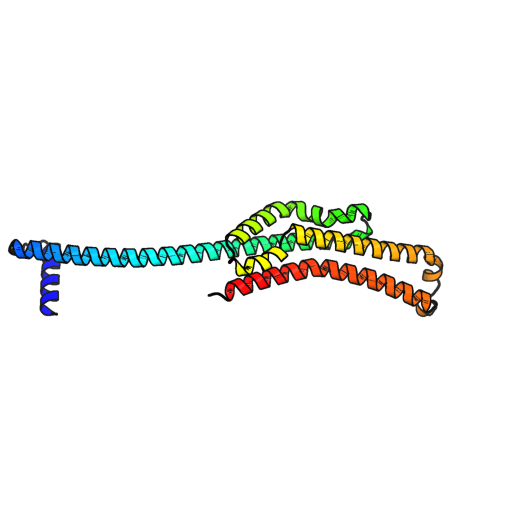AL A 1 96 ? -19.125 6.553 9.301 1.00 85.44 96 VAL A C 1
ATOM 738 O O . VAL A 1 96 ? -18.334 6.039 8.518 1.00 85.44 96 VAL A O 1
ATOM 741 N N . TYR A 1 97 ? -20.148 7.292 8.861 1.00 82.56 97 TYR A N 1
ATOM 742 C CA . TYR A 1 97 ? -20.480 7.422 7.435 1.00 82.56 97 TYR A CA 1
ATOM 743 C C . TYR A 1 97 ? -19.412 8.162 6.605 1.00 82.56 97 TYR A C 1
ATOM 745 O O . TYR A 1 97 ? -19.367 8.005 5.386 1.00 82.56 97 TYR A O 1
ATOM 753 N N . LYS A 1 98 ? -18.549 8.975 7.232 1.00 88.69 98 LYS A N 1
ATOM 754 C CA . LYS A 1 98 ? -17.440 9.667 6.548 1.00 88.69 98 LYS A CA 1
ATOM 755 C C . LYS A 1 98 ? -16.183 8.808 6.451 1.00 88.69 98 LYS A C 1
ATOM 757 O O . LYS A 1 98 ? -15.341 9.091 5.600 1.00 88.69 98 LYS A O 1
ATOM 762 N N . VAL A 1 99 ? -16.068 7.765 7.274 1.00 89.50 99 VAL A N 1
ATOM 763 C CA . VAL A 1 99 ? -14.884 6.899 7.338 1.00 89.50 99 VAL A CA 1
ATOM 764 C C . VAL A 1 99 ? -14.603 6.202 6.008 1.00 89.50 99 VAL A C 1
ATOM 766 O O . VAL A 1 99 ? -13.452 6.140 5.587 1.00 89.50 99 VAL A O 1
ATOM 769 N N . LEU A 1 100 ? -15.653 5.797 5.286 1.00 86.38 100 LEU A N 1
ATOM 770 C CA . LEU A 1 100 ? -15.550 5.155 3.968 1.00 86.38 100 LEU A CA 1
ATOM 771 C C . LEU A 1 100 ? -14.899 6.027 2.883 1.00 86.38 100 LEU A C 1
ATOM 773 O O . LEU A 1 100 ? -14.610 5.531 1.800 1.00 86.38 100 LEU A O 1
ATOM 777 N N . ASN A 1 101 ? -14.685 7.317 3.147 1.00 88.25 101 ASN A N 1
ATOM 778 C CA . ASN A 1 101 ? -14.028 8.232 2.219 1.00 88.25 101 ASN A CA 1
ATOM 779 C C . ASN A 1 101 ? -12.619 8.632 2.665 1.00 88.25 101 ASN A C 1
ATOM 781 O O . ASN A 1 101 ? -11.957 9.355 1.922 1.00 88.25 101 ASN A O 1
ATOM 785 N N . ILE A 1 102 ? -12.153 8.209 3.846 1.00 91.06 102 ILE A N 1
ATOM 786 C CA . ILE A 1 102 ? -10.856 8.635 4.388 1.00 91.06 102 ILE A CA 1
ATOM 787 C C . ILE A 1 102 ? -9.732 8.249 3.435 1.00 91.06 102 ILE A C 1
ATOM 789 O O . ILE A 1 102 ? -8.972 9.121 3.025 1.00 91.06 102 ILE A O 1
ATOM 793 N N . ALA A 1 103 ? -9.657 6.981 3.019 1.00 90.69 103 ALA A N 1
ATOM 794 C CA . ALA A 1 103 ? -8.561 6.530 2.170 1.00 90.69 103 ALA A CA 1
ATOM 795 C C . ALA A 1 103 ? -8.579 7.262 0.819 1.00 90.69 103 ALA A C 1
ATOM 797 O O . ALA A 1 103 ? -7.562 7.775 0.359 1.00 90.69 103 ALA A O 1
ATOM 798 N N . SER A 1 104 ? -9.766 7.427 0.232 1.00 89.44 104 SER A N 1
ATOM 799 C CA . SER A 1 104 ? -9.955 8.174 -1.017 1.00 89.44 104 SER A CA 1
ATOM 800 C C . SER A 1 104 ? -9.631 9.671 -0.894 1.00 89.44 104 SER A C 1
ATOM 802 O O . SER A 1 104 ? -9.220 10.292 -1.871 1.00 89.44 104 SER A O 1
ATOM 804 N N . GLN A 1 105 ? -9.803 10.274 0.283 1.00 90.69 105 GLN A N 1
ATOM 805 C CA . GLN A 1 105 ? -9.414 11.662 0.542 1.00 90.69 105 GLN A CA 1
ATOM 806 C C . GLN A 1 105 ? -7.906 11.795 0.754 1.00 90.69 105 GLN A C 1
ATOM 808 O O . GLN A 1 105 ? -7.294 12.679 0.158 1.00 90.69 105 GLN A O 1
ATOM 813 N N . SER A 1 106 ? -7.298 10.892 1.526 1.00 91.00 106 SER A N 1
ATOM 814 C CA . SER A 1 106 ? -5.844 10.810 1.732 1.00 91.00 106 SER A CA 1
ATOM 815 C C . SER A 1 106 ? -5.080 10.581 0.422 1.00 91.00 106 SER A C 1
ATOM 817 O O . SER A 1 106 ? -3.923 10.972 0.294 1.00 91.00 106 SER A O 1
ATOM 819 N N . ALA A 1 107 ? -5.749 9.979 -0.557 1.00 89.69 107 ALA A N 1
ATOM 820 C CA . ALA A 1 107 ? -5.277 9.725 -1.908 1.00 89.69 107 ALA A CA 1
ATOM 821 C C . ALA A 1 107 ? -5.251 10.948 -2.844 1.00 89.69 107 ALA A C 1
ATOM 823 O O . ALA A 1 107 ? -4.579 10.884 -3.870 1.00 89.69 107 ALA A O 1
ATOM 824 N N . ARG A 1 108 ? -5.986 12.033 -2.552 1.00 89.81 108 ARG A N 1
ATOM 825 C CA . ARG A 1 108 ? -6.298 13.090 -3.541 1.00 89.81 108 ARG A CA 1
ATOM 826 C C . ARG A 1 108 ? -5.081 13.655 -4.267 1.00 89.81 108 ARG A C 1
ATOM 828 O O . ARG A 1 108 ? -5.122 13.761 -5.485 1.00 89.81 108 ARG A O 1
ATOM 835 N N . ASP A 1 109 ? -4.024 13.969 -3.528 1.00 90.69 109 ASP A N 1
ATOM 836 C CA . ASP A 1 109 ? -2.861 14.667 -4.092 1.00 90.69 109 ASP A CA 1
ATOM 837 C C . ASP A 1 109 ? -1.856 13.720 -4.763 1.00 90.69 109 ASP A C 1
ATOM 839 O O . ASP A 1 109 ? -0.980 14.173 -5.484 1.00 90.69 109 ASP A O 1
ATOM 843 N N . VAL A 1 110 ? -1.961 12.411 -4.510 1.00 92.81 110 VAL A N 1
ATOM 844 C CA . VAL A 1 110 ? -0.988 11.406 -4.979 1.00 92.81 110 VAL A CA 1
ATOM 845 C C . VAL A 1 110 ? -1.561 10.485 -6.052 1.00 92.81 110 VAL A C 1
ATOM 847 O O . VAL A 1 110 ? -0.809 9.828 -6.762 1.00 92.81 110 VAL A O 1
ATOM 850 N N . ARG A 1 111 ? -2.892 10.416 -6.177 1.00 92.81 111 ARG A N 1
ATOM 851 C CA . ARG A 1 111 ? -3.593 9.433 -7.009 1.00 92.81 111 ARG A CA 1
ATOM 852 C C . ARG A 1 111 ? -3.202 9.498 -8.480 1.00 92.81 111 ARG A C 1
ATOM 854 O O . ARG A 1 111 ? -2.890 8.467 -9.061 1.00 92.81 111 ARG A O 1
ATOM 861 N N . GLU A 1 112 ? -3.258 10.683 -9.078 1.00 94.00 112 GLU A N 1
ATOM 862 C CA . GLU A 1 112 ? -3.016 10.849 -10.515 1.00 94.00 112 GLU A CA 1
ATOM 863 C C . GLU A 1 112 ? -1.588 10.432 -10.883 1.00 94.00 112 GLU A C 1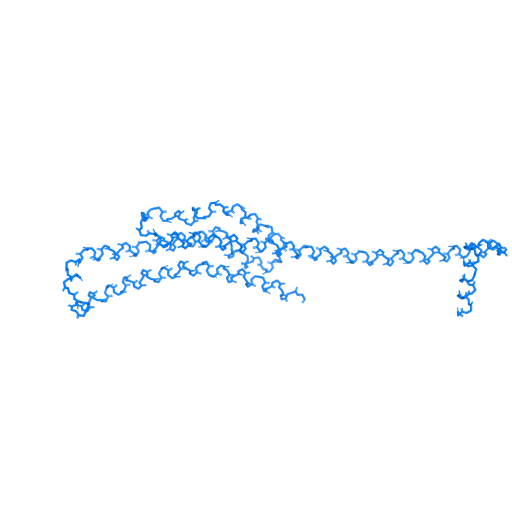
ATOM 865 O O . GLU A 1 112 ? -1.367 9.656 -11.815 1.00 94.00 112 GLU A O 1
ATOM 870 N N . GLU A 1 113 ? -0.615 10.880 -10.092 1.00 94.56 113 GLU A N 1
ATOM 871 C CA . GLU A 1 113 ? 0.786 10.533 -10.300 1.00 94.56 113 GLU A CA 1
ATOM 872 C C . GLU A 1 113 ? 1.058 9.048 -10.019 1.00 94.56 113 GLU A C 1
ATOM 874 O O . GLU A 1 113 ? 1.842 8.413 -10.732 1.00 94.56 113 GLU A O 1
ATOM 879 N N . TYR A 1 114 ? 0.375 8.467 -9.028 1.00 94.44 114 TYR A N 1
ATOM 880 C CA . TYR A 1 114 ? 0.467 7.044 -8.712 1.00 94.44 114 TYR A CA 1
ATOM 881 C C . TYR A 1 114 ? -0.044 6.198 -9.875 1.00 94.44 114 TYR A C 1
ATOM 883 O O . TYR A 1 114 ? 0.664 5.312 -10.349 1.00 94.44 114 TYR A O 1
ATOM 891 N N . GLU A 1 115 ? -1.252 6.489 -10.365 1.00 94.50 115 GLU A N 1
ATOM 892 C CA . GLU A 1 115 ? -1.864 5.786 -11.494 1.00 94.50 115 GLU A CA 1
ATOM 893 C C . GLU A 1 115 ? -1.003 5.932 -12.760 1.00 94.50 115 GLU A C 1
ATOM 895 O O . GLU A 1 115 ? -0.763 4.947 -13.457 1.00 94.50 115 GLU A O 1
ATOM 900 N N . SER A 1 116 ? -0.447 7.120 -13.018 1.00 94.81 116 SER A N 1
ATOM 901 C CA . SER A 1 116 ? 0.465 7.358 -14.144 1.00 94.81 116 SER A CA 1
ATOM 902 C C . SER A 1 116 ? 1.734 6.498 -14.069 1.00 94.81 116 SER A C 1
ATOM 904 O O . SER A 1 116 ? 2.086 5.824 -15.041 1.00 94.81 116 SER A O 1
ATOM 906 N N . ASN A 1 117 ? 2.415 6.461 -12.917 1.00 93.94 117 ASN A N 1
ATOM 907 C CA . ASN A 1 117 ? 3.600 5.612 -12.744 1.00 93.94 117 ASN A CA 1
ATOM 908 C C . ASN A 1 11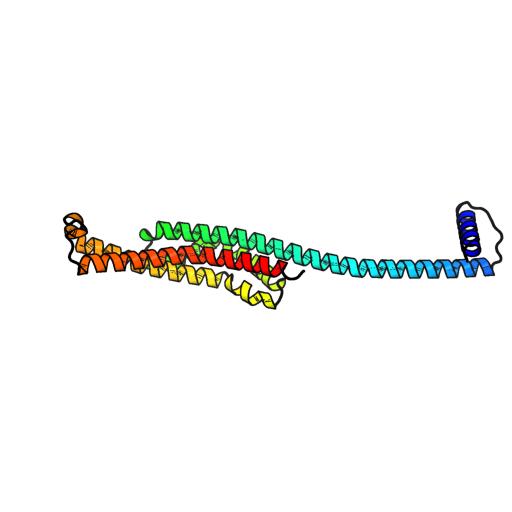7 ? 3.239 4.121 -12.793 1.00 93.94 117 ASN A C 1
ATOM 910 O O . ASN A 1 117 ? 3.961 3.349 -13.421 1.00 93.94 117 ASN A O 1
ATOM 914 N N . TYR A 1 118 ? 2.109 3.719 -12.204 1.00 94.31 118 TYR A N 1
ATOM 915 C CA . TYR A 1 118 ? 1.611 2.344 -12.258 1.00 94.31 118 TYR A CA 1
ATOM 916 C C . TYR A 1 118 ? 1.418 1.867 -13.702 1.00 94.31 118 TYR A C 1
ATOM 918 O O . TYR A 1 118 ? 1.897 0.792 -14.058 1.00 94.31 118 TYR A O 1
ATOM 926 N N . GLN A 1 119 ? 0.777 2.673 -14.556 1.00 93.94 119 GLN A N 1
ATOM 927 C CA . GLN A 1 119 ? 0.562 2.315 -15.962 1.00 93.94 119 GLN A CA 1
ATOM 928 C C . GLN A 1 119 ? 1.884 2.161 -16.721 1.00 93.94 119 GLN A C 1
ATOM 930 O O . GLN A 1 119 ? 2.084 1.161 -17.410 1.00 93.94 119 GLN A O 1
ATOM 935 N N . LYS A 1 120 ? 2.834 3.083 -16.523 1.00 93.69 120 LYS A N 1
ATOM 936 C CA . LYS A 1 120 ? 4.168 2.986 -17.140 1.00 93.69 120 LYS A CA 1
ATOM 937 C C . LYS A 1 120 ? 4.923 1.735 -16.685 1.00 93.69 120 LYS A C 1
ATOM 939 O O . LYS A 1 120 ? 5.555 1.067 -17.499 1.00 93.69 120 LYS A O 1
ATOM 944 N N . ILE A 1 121 ? 4.828 1.369 -15.405 1.00 93.25 121 ILE A N 1
ATOM 945 C CA . ILE A 1 121 ? 5.391 0.110 -14.894 1.00 93.25 121 ILE A CA 1
ATOM 946 C C . ILE A 1 121 ? 4.694 -1.078 -15.559 1.00 93.25 121 ILE A C 1
ATOM 948 O O . ILE A 1 121 ? 5.369 -1.979 -16.043 1.00 93.25 121 ILE A O 1
ATOM 952 N N . HIS A 1 122 ? 3.363 -1.081 -15.633 1.00 93.12 122 HIS A N 1
ATOM 953 C CA . HIS A 1 122 ? 2.589 -2.171 -16.225 1.00 93.12 122 HIS A CA 1
ATOM 954 C C . HIS A 1 122 ? 2.917 -2.413 -17.714 1.00 93.12 122 HIS A C 1
ATOM 956 O O . HIS A 1 122 ? 2.882 -3.558 -18.184 1.00 93.12 122 HIS A O 1
ATOM 962 N N . GLU A 1 123 ? 3.264 -1.360 -18.457 1.00 90.31 123 GLU A N 1
ATOM 963 C CA . GLU A 1 123 ? 3.727 -1.442 -19.847 1.00 90.31 123 GLU A CA 1
ATOM 964 C C . GLU A 1 123 ? 5.136 -2.039 -19.979 1.00 90.31 123 GLU A C 1
ATOM 966 O O . GLU A 1 123 ? 5.409 -2.770 -20.932 1.00 90.31 123 GLU A O 1
ATOM 971 N N . LEU A 1 124 ? 6.025 -1.746 -19.028 1.00 88.81 124 LEU A N 1
ATOM 972 C CA . LEU A 1 124 ? 7.447 -2.100 -19.094 1.00 88.81 124 LEU A CA 1
ATOM 973 C C . LEU A 1 124 ? 7.792 -3.400 -18.365 1.00 88.81 124 LEU A C 1
ATOM 975 O O . LEU A 1 124 ? 8.831 -4.006 -18.633 1.00 88.81 124 LEU A O 1
ATOM 979 N N . ILE A 1 125 ? 6.951 -3.829 -17.426 1.00 91.12 125 ILE A N 1
ATOM 980 C CA . ILE A 1 125 ? 7.230 -4.983 -16.583 1.00 91.12 125 ILE A CA 1
ATOM 981 C C . ILE A 1 125 ? 7.063 -6.302 -17.361 1.00 91.12 125 ILE A C 1
ATOM 983 O O . ILE A 1 125 ? 6.123 -6.454 -18.152 1.00 91.12 125 ILE A O 1
ATOM 987 N N . PRO A 1 126 ? 7.921 -7.312 -17.121 1.00 88.12 126 PRO A N 1
ATOM 988 C CA . PRO A 1 126 ? 7.740 -8.635 -17.702 1.00 88.12 126 PRO A CA 1
ATOM 989 C C . PRO A 1 126 ? 6.368 -9.243 -17.379 1.00 88.12 126 PRO A C 1
ATOM 991 O O . PRO A 1 126 ? 5.921 -9.211 -16.235 1.00 88.12 126 PRO A O 1
ATOM 994 N N . THR A 1 127 ? 5.736 -9.903 -18.356 1.00 87.56 127 THR A N 1
ATOM 995 C CA . THR A 1 127 ? 4.367 -10.451 -18.235 1.00 87.56 127 THR A CA 1
ATOM 996 C C . THR A 1 127 ? 4.162 -11.335 -17.002 1.00 87.56 127 THR A C 1
ATOM 998 O O . THR A 1 127 ? 3.142 -11.233 -16.333 1.00 87.56 127 THR A O 1
ATOM 1001 N N . HIS A 1 128 ? 5.149 -12.170 -16.666 1.00 86.06 128 HIS A N 1
ATOM 1002 C CA . HIS A 1 128 ? 5.096 -13.067 -15.507 1.00 86.06 128 HIS A CA 1
ATOM 1003 C C . HIS A 1 128 ? 5.084 -12.353 -14.141 1.00 86.06 128 HIS A C 1
ATOM 1005 O O . HIS A 1 128 ? 4.739 -12.983 -13.149 1.00 86.06 128 HIS A O 1
ATOM 1011 N N . LEU A 1 129 ? 5.445 -11.066 -14.081 1.00 89.69 129 LEU A N 1
ATOM 1012 C CA . LEU A 1 129 ? 5.425 -10.249 -12.861 1.00 89.69 129 LEU A CA 1
ATOM 1013 C C . LEU A 1 129 ? 4.207 -9.318 -12.787 1.00 89.69 129 LEU A C 1
ATOM 1015 O O . LEU A 1 129 ? 4.006 -8.661 -11.772 1.00 89.69 129 LEU A O 1
ATOM 1019 N N . LYS A 1 130 ? 3.359 -9.276 -13.824 1.00 88.75 130 LYS A N 1
ATOM 1020 C CA . LYS A 1 130 ? 2.161 -8.420 -13.832 1.00 88.75 130 LYS A CA 1
ATOM 1021 C C . LYS A 1 130 ? 1.189 -8.751 -12.705 1.00 88.75 130 LYS A C 1
ATOM 1023 O O . LYS A 1 130 ? 0.623 -7.844 -12.120 1.00 88.75 130 LYS A O 1
ATOM 1028 N N . VAL A 1 131 ? 1.055 -10.029 -12.351 1.00 86.75 131 VAL A N 1
ATOM 1029 C CA . VAL A 1 131 ? 0.187 -10.459 -11.241 1.00 86.75 131 VAL A CA 1
ATOM 1030 C C . VAL A 1 131 ? 0.634 -9.846 -9.909 1.00 86.75 131 VAL A C 1
ATOM 1032 O O . VAL A 1 131 ? -0.207 -9.405 -9.140 1.00 86.75 131 VAL A O 1
ATOM 1035 N N . GLN A 1 132 ? 1.946 -9.750 -9.664 1.00 85.88 132 GLN A N 1
ATOM 1036 C CA . GLN A 1 132 ? 2.480 -9.101 -8.458 1.00 85.88 132 GLN A CA 1
ATOM 1037 C C . GLN A 1 132 ? 2.242 -7.585 -8.471 1.00 85.88 132 GLN A C 1
ATOM 1039 O O . GLN A 1 132 ? 2.060 -6.975 -7.423 1.00 85.88 132 GLN A O 1
ATOM 1044 N N . LEU A 1 133 ? 2.229 -6.966 -9.656 1.00 89.44 133 LEU A N 1
ATOM 1045 C CA . LEU A 1 133 ? 1.912 -5.547 -9.796 1.00 89.44 133 LEU A CA 1
ATOM 1046 C C . LEU A 1 133 ? 0.433 -5.255 -9.485 1.00 89.44 133 LEU A C 1
ATOM 1048 O O . LEU A 1 133 ? 0.155 -4.239 -8.862 1.00 89.44 133 LEU A O 1
ATOM 1052 N N . GLU A 1 134 ? -0.498 -6.144 -9.842 1.00 87.06 134 GLU A N 1
ATOM 1053 C CA . GLU A 1 134 ? -1.938 -5.962 -9.572 1.00 87.06 134 GLU A CA 1
ATOM 1054 C C . GLU A 1 134 ? -2.273 -5.836 -8.077 1.00 87.06 134 GLU A C 1
ATOM 1056 O O . GLU A 1 134 ? -3.202 -5.119 -7.701 1.00 87.06 134 GLU A O 1
ATOM 1061 N N . GLU A 1 135 ? -1.488 -6.460 -7.195 1.00 82.38 135 GLU A N 1
ATOM 1062 C CA . GLU A 1 135 ? -1.631 -6.293 -5.740 1.00 82.38 135 GLU A CA 1
ATOM 1063 C C . GLU A 1 135 ? -1.356 -4.851 -5.283 1.00 82.38 135 GLU A C 1
ATOM 1065 O O . GLU A 1 135 ? -1.889 -4.397 -4.270 1.00 82.38 135 GLU A O 1
ATOM 1070 N N . LEU A 1 136 ? -0.562 -4.108 -6.057 1.00 88.62 136 LEU A N 1
ATOM 1071 C CA . LEU A 1 136 ? -0.236 -2.701 -5.833 1.00 88.62 136 LEU A CA 1
ATOM 1072 C C . LEU A 1 136 ? -1.219 -1.760 -6.534 1.00 88.62 136 LEU A C 1
ATOM 1074 O O . LEU A 1 136 ? -1.043 -0.543 -6.490 1.00 88.62 136 LEU A O 1
ATOM 1078 N N . HIS A 1 137 ? -2.254 -2.283 -7.195 1.00 90.44 137 HIS A N 1
ATOM 1079 C CA . HIS A 1 137 ? -3.219 -1.435 -7.872 1.00 90.44 137 HIS A CA 1
ATOM 1080 C C . HIS A 1 137 ? -3.903 -0.489 -6.874 1.00 90.44 137 HIS A C 1
ATOM 1082 O O . HIS A 1 137 ? -4.438 -0.896 -5.838 1.00 90.44 137 HIS A O 1
ATOM 1088 N N . PHE A 1 138 ? -3.936 0.798 -7.218 1.00 88.62 138 PHE A N 1
ATOM 1089 C CA . PHE A 1 138 ? -4.366 1.856 -6.307 1.00 88.62 138 PHE A CA 1
ATOM 1090 C C . PHE A 1 138 ? -5.772 1.639 -5.735 1.00 88.62 138 PHE A C 1
ATOM 1092 O O . PHE A 1 138 ? -5.990 1.749 -4.529 1.00 88.62 138 PHE A O 1
ATOM 1099 N N . LEU A 1 139 ? -6.727 1.270 -6.596 1.00 87.56 139 LEU A N 1
ATOM 1100 C CA . LEU A 1 139 ? -8.110 1.015 -6.180 1.00 87.56 139 LEU A CA 1
ATOM 1101 C C . LEU A 1 139 ? -8.217 -0.149 -5.194 1.00 87.56 139 LEU A C 1
ATOM 1103 O O . LEU A 1 139 ? -9.044 -0.089 -4.286 1.00 87.56 139 LEU A O 1
ATOM 1107 N N . THR A 1 140 ? -7.373 -1.171 -5.340 1.00 88.31 140 THR A N 1
ATOM 1108 C CA . THR A 1 140 ? -7.339 -2.328 -4.442 1.00 88.31 140 THR A CA 1
ATOM 1109 C C . THR A 1 140 ? -6.923 -1.882 -3.046 1.00 88.31 140 THR A C 1
ATOM 1111 O O . THR A 1 140 ? -7.627 -2.154 -2.074 1.00 88.31 140 THR A O 1
ATOM 1114 N N . LEU A 1 141 ? -5.844 -1.100 -2.952 1.00 90.56 141 LEU A N 1
ATOM 1115 C CA . LEU A 1 141 ? -5.360 -0.550 -1.686 1.00 90.56 141 LEU A CA 1
ATOM 1116 C C . LEU A 1 141 ? -6.381 0.396 -1.044 1.00 90.56 141 LEU A C 1
ATOM 1118 O O . LEU A 1 141 ? -6.667 0.288 0.146 1.00 90.56 141 LEU A O 1
ATOM 1122 N N . THR A 1 142 ? -6.965 1.320 -1.814 1.00 91.31 142 THR A N 1
ATOM 1123 C CA . THR A 1 142 ? -8.001 2.238 -1.308 1.00 91.31 142 THR A CA 1
ATOM 1124 C C . THR A 1 142 ? -9.224 1.492 -0.786 1.00 91.31 142 THR A C 1
ATOM 1126 O O . THR A 1 142 ? -9.744 1.837 0.275 1.00 91.31 142 THR A O 1
ATOM 1129 N N . TYR A 1 143 ? -9.669 0.455 -1.494 1.00 89.69 143 TYR A N 1
ATOM 1130 C CA . TYR A 1 143 ? -10.796 -0.369 -1.074 1.00 89.69 143 TYR A CA 1
ATOM 1131 C C . TYR A 1 143 ? -10.510 -1.107 0.240 1.00 89.69 143 TYR A C 1
ATOM 1133 O O . TYR A 1 143 ? -11.304 -1.002 1.177 1.00 89.69 143 TYR A O 1
ATOM 1141 N N . GLN A 1 144 ? -9.357 -1.779 0.340 1.00 91.06 144 GLN A N 1
ATOM 1142 C CA . GLN A 1 144 ? -8.937 -2.478 1.560 1.00 91.06 144 GLN A CA 1
ATOM 1143 C C . GLN A 1 144 ? -8.885 -1.530 2.762 1.00 91.06 144 GLN A C 1
ATOM 1145 O O . GLN A 1 144 ? -9.434 -1.842 3.819 1.00 91.06 144 GLN A O 1
ATOM 1150 N N . TYR A 1 145 ? -8.293 -0.345 2.588 1.00 93.44 145 TYR A N 1
ATOM 1151 C CA . TYR A 1 145 ? -8.232 0.657 3.646 1.00 93.44 145 TYR A CA 1
ATOM 1152 C C . TYR A 1 145 ? -9.611 1.148 4.081 1.00 93.44 145 TYR A C 1
ATOM 1154 O O . TYR A 1 145 ? -9.878 1.207 5.277 1.00 93.44 145 TYR A O 1
ATOM 1162 N N . ASN A 1 146 ? -10.494 1.498 3.143 1.00 91.50 146 ASN A N 1
ATOM 1163 C CA . ASN A 1 146 ? -11.820 2.019 3.485 1.00 91.50 146 ASN A CA 1
ATOM 1164 C C . ASN A 1 146 ? -12.654 1.005 4.283 1.00 91.50 146 ASN A C 1
ATOM 1166 O O . ASN A 1 146 ? -13.322 1.400 5.238 1.00 91.50 146 ASN A O 1
ATOM 1170 N N . ILE A 1 147 ? -12.589 -0.284 3.932 1.00 90.81 147 ILE A N 1
ATOM 1171 C CA . ILE A 1 147 ? -13.260 -1.349 4.693 1.00 90.81 147 ILE A CA 1
ATOM 1172 C C . ILE A 1 147 ? -12.648 -1.484 6.082 1.00 90.81 147 ILE A C 1
ATOM 1174 O O . ILE A 1 147 ? -13.370 -1.418 7.072 1.00 90.81 147 ILE A O 1
ATOM 1178 N N . ALA A 1 148 ? -11.322 -1.605 6.165 1.00 93.31 148 ALA A N 1
ATOM 1179 C CA . ALA A 1 148 ? -10.633 -1.788 7.437 1.00 93.31 148 ALA A CA 1
ATOM 1180 C C . ALA A 1 148 ? -10.893 -0.623 8.408 1.00 93.31 148 ALA A C 1
ATOM 1182 O O . ALA A 1 148 ? -11.185 -0.840 9.583 1.00 93.31 148 ALA A O 1
ATOM 1183 N N . LEU A 1 149 ? -10.855 0.615 7.903 1.00 93.69 149 LEU A N 1
ATOM 1184 C CA . LEU A 1 149 ? -11.171 1.823 8.666 1.00 93.69 149 LEU A CA 1
ATOM 1185 C C . LEU A 1 149 ? -12.623 1.823 9.153 1.00 93.69 149 LEU A C 1
ATOM 1187 O O . LEU A 1 149 ? -12.883 2.158 10.309 1.00 93.69 149 LEU A O 1
ATOM 1191 N N . HIS A 1 150 ? -13.569 1.451 8.288 1.00 92.75 150 HIS A N 1
ATOM 1192 C CA . HIS A 1 150 ? -14.980 1.374 8.652 1.00 92.75 150 HIS A CA 1
ATOM 1193 C C . HIS A 1 150 ? -15.221 0.329 9.747 1.00 92.75 150 HIS A C 1
ATOM 1195 O O . HIS A 1 150 ? -15.855 0.639 10.757 1.00 92.75 150 HIS A O 1
ATOM 1201 N N . ASP A 1 151 ? -14.670 -0.873 9.587 1.00 92.12 151 ASP A N 1
ATOM 1202 C CA . ASP A 1 151 ? -14.817 -1.961 10.552 1.00 92.12 151 ASP A CA 1
ATOM 1203 C C . ASP A 1 151 ? -14.209 -1.591 11.906 1.00 92.12 151 ASP A C 1
ATOM 1205 O O . ASP A 1 151 ? -14.871 -1.737 12.939 1.00 92.12 151 ASP A O 1
ATOM 1209 N N . TYR A 1 152 ? -13.002 -1.013 11.905 1.00 93.25 152 TYR A N 1
ATOM 1210 C CA . TYR A 1 152 ? -12.391 -0.474 13.117 1.00 93.25 152 TYR A CA 1
ATOM 1211 C C . TYR A 1 152 ? -13.304 0.550 13.794 1.00 93.25 152 TYR A C 1
ATOM 1213 O O . TYR A 1 152 ? -13.579 0.432 14.989 1.00 93.25 152 TYR A O 1
ATOM 1221 N N . LYS A 1 153 ? -13.844 1.518 13.041 1.00 93.88 153 LYS A N 1
ATOM 1222 C CA . LYS A 1 153 ? -14.714 2.550 13.612 1.00 93.88 153 LYS A CA 1
ATOM 1223 C C . LYS A 1 153 ? -15.982 1.961 14.225 1.00 93.88 153 LYS A C 1
ATOM 1225 O O . LYS A 1 153 ? -16.391 2.407 15.297 1.00 93.88 153 LYS A O 1
ATOM 1230 N N . VAL A 1 154 ? -16.614 0.987 13.574 1.00 92.19 154 VAL A N 1
ATOM 1231 C CA . VAL A 1 154 ? -17.814 0.311 14.096 1.00 92.19 154 VAL A CA 1
ATOM 1232 C C . VAL A 1 154 ? -17.504 -0.397 15.416 1.00 92.19 154 VAL A C 1
ATOM 1234 O O . VAL A 1 154 ? -18.273 -0.276 16.375 1.00 92.19 154 VAL A O 1
ATOM 1237 N N . LYS A 1 155 ? -16.368 -1.099 15.498 1.00 91.94 155 LYS A N 1
ATOM 1238 C CA . LYS A 1 155 ? -15.939 -1.801 16.715 1.00 91.94 155 LYS A CA 1
ATOM 1239 C C . LYS A 1 155 ? -15.548 -0.839 17.834 1.00 91.94 155 LYS A C 1
ATOM 1241 O O . LYS A 1 155 ? -16.070 -0.984 18.936 1.00 91.94 155 LYS A O 1
ATOM 1246 N N . SER A 1 156 ? -14.740 0.179 17.533 1.00 91.50 156 SER A N 1
ATOM 1247 C CA . SER A 1 156 ? -14.375 1.249 18.474 1.00 91.50 156 SER A CA 1
ATOM 1248 C C . SER A 1 156 ? -15.626 1.938 19.029 1.00 91.50 156 SER A C 1
ATOM 1250 O O . SER A 1 156 ? -15.813 2.011 20.238 1.00 91.50 156 SER A O 1
ATOM 1252 N N . SER A 1 157 ? -16.576 2.308 18.162 1.00 91.12 157 SER A N 1
ATOM 1253 C CA . SER A 1 157 ? -17.822 2.966 18.587 1.00 91.12 157 SER A CA 1
ATOM 1254 C C . SER A 1 157 ? -18.700 2.058 19.459 1.00 91.12 157 SER A C 1
ATOM 1256 O O . SER A 1 157 ? -19.362 2.540 20.376 1.00 91.12 157 SER A O 1
ATOM 1258 N N . SER A 1 158 ? -18.704 0.746 19.197 1.00 90.56 158 SER A N 1
ATOM 1259 C CA . SER A 1 158 ? -19.421 -0.233 20.027 1.00 90.56 158 SER A CA 1
ATOM 1260 C C . SER A 1 158 ? -18.804 -0.336 21.424 1.00 90.56 158 SER A C 1
ATOM 1262 O O . SER A 1 158 ? -19.540 -0.332 22.407 1.00 90.56 158 SER A O 1
ATOM 1264 N N . LEU A 1 159 ? -17.469 -0.373 21.511 1.00 91.44 159 LEU A N 1
ATOM 1265 C CA . LEU A 1 159 ? -16.734 -0.352 22.777 1.00 91.44 159 LEU A CA 1
ATOM 1266 C C . LEU A 1 159 ? -16.981 0.954 23.543 1.00 91.44 159 LEU A C 1
ATOM 1268 O O . LEU A 1 159 ? -17.323 0.914 24.720 1.00 91.44 159 LEU A O 1
ATOM 1272 N N . SER A 1 160 ? -16.885 2.112 22.881 1.00 90.12 160 SER A N 1
ATOM 1273 C CA . SER A 1 160 ? -17.164 3.408 23.512 1.00 90.12 160 SER A CA 1
ATOM 1274 C C . SER A 1 160 ? -18.590 3.485 24.053 1.00 90.12 160 SER A C 1
ATOM 1276 O O . SER A 1 160 ? -18.803 4.013 25.143 1.00 90.12 160 SER A O 1
ATOM 1278 N N . ARG A 1 161 ? -19.568 2.936 23.320 1.00 90.94 161 ARG A N 1
ATOM 1279 C CA . ARG A 1 161 ? -20.955 2.863 23.788 1.00 90.94 161 ARG A CA 1
ATOM 1280 C C . ARG A 1 161 ? -21.074 1.985 25.032 1.00 90.94 161 ARG A C 1
ATOM 1282 O O . ARG A 1 161 ? -21.668 2.437 26.001 1.00 90.94 161 ARG A O 1
ATOM 1289 N N . TYR A 1 162 ? -20.467 0.797 25.033 1.00 90.12 162 TYR A N 1
ATOM 1290 C CA . TYR A 1 162 ? -20.465 -0.090 26.200 1.00 90.12 162 TYR A CA 1
ATOM 1291 C C . TYR A 1 162 ? -19.858 0.589 27.434 1.00 90.12 162 TYR A C 1
ATOM 1293 O O . TYR A 1 162 ? -20.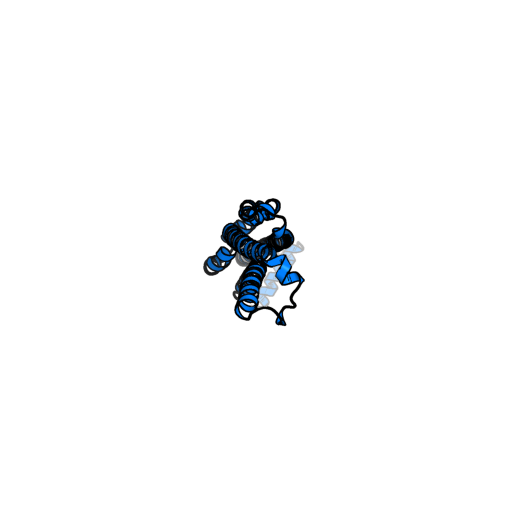455 0.573 28.507 1.00 90.12 162 TYR A O 1
ATOM 1301 N N . ILE A 1 163 ? -18.700 1.240 27.275 1.00 89.62 163 ILE A N 1
ATOM 1302 C CA . ILE A 1 163 ? -18.037 1.978 28.360 1.00 89.62 163 ILE A CA 1
ATOM 1303 C C . ILE A 1 163 ? -18.938 3.110 28.868 1.00 89.62 163 ILE A C 1
ATOM 1305 O O . ILE A 1 163 ? -19.060 3.305 30.072 1.00 89.62 163 ILE A O 1
ATOM 1309 N N . SER A 1 164 ? -19.600 3.841 27.967 1.00 90.38 164 SER A N 1
ATOM 1310 C CA . SER A 1 164 ? -20.504 4.930 28.343 1.00 90.38 164 SER A CA 1
ATOM 1311 C C . SER A 1 164 ? -21.766 4.445 29.059 1.00 90.38 164 SER A C 1
ATOM 1313 O O . SER A 1 164 ? -22.225 5.122 29.974 1.00 90.38 164 SER A O 1
ATOM 1315 N N . GLU A 1 165 ? -22.347 3.320 28.638 1.00 92.00 165 GLU A N 1
ATOM 1316 C CA . GLU A 1 165 ? -23.548 2.731 29.249 1.00 92.00 165 GLU A CA 1
ATOM 1317 C C . GLU A 1 165 ? -23.257 2.160 30.645 1.00 92.00 165 GLU A C 1
ATOM 1319 O O . GLU A 1 165 ? -24.129 2.185 31.508 1.00 92.00 165 GLU A O 1
ATOM 1324 N N . ASN A 1 166 ? -22.020 1.714 30.889 1.00 87.94 166 ASN A N 1
ATOM 1325 C CA . ASN A 1 166 ? -21.584 1.117 32.156 1.00 87.94 166 ASN A CA 1
ATOM 1326 C C . ASN A 1 166 ? -20.683 2.048 32.988 1.00 87.94 166 ASN A C 1
ATOM 1328 O O . ASN A 1 166 ? -20.004 1.592 33.907 1.00 87.94 166 ASN A O 1
ATOM 1332 N N . LYS A 1 167 ? -20.658 3.348 32.671 1.00 87.75 167 LYS A N 1
ATOM 1333 C CA . LYS A 1 167 ? -19.664 4.305 33.174 1.00 87.75 167 LYS A CA 1
ATOM 1334 C C . LYS A 1 167 ? -19.547 4.334 34.700 1.00 87.75 167 LYS A C 1
ATOM 1336 O O . LYS A 1 167 ? -18.446 4.170 35.206 1.00 87.75 167 LYS A O 1
ATOM 1341 N N . GLU A 1 168 ? -20.659 4.519 35.413 1.00 85.44 168 GLU A N 1
ATOM 1342 C CA . GLU A 1 168 ? -20.666 4.614 36.885 1.00 85.44 168 GLU A CA 1
ATOM 1343 C C . GLU A 1 168 ? -20.017 3.378 37.518 1.00 85.44 168 GLU A C 1
ATOM 1345 O O . GLU A 1 168 ? -19.119 3.485 38.346 1.00 85.44 168 GLU A O 1
ATOM 1350 N N . LYS A 1 169 ? -20.386 2.192 37.029 1.00 84.75 169 LYS A N 1
ATOM 1351 C CA . LYS A 1 169 ? -19.841 0.925 37.515 1.00 84.75 169 LYS A CA 1
ATOM 1352 C C . LYS A 1 169 ? -18.352 0.761 37.198 1.00 84.75 169 LYS A C 1
ATOM 1354 O O . LYS A 1 169 ? -17.611 0.267 38.039 1.00 84.75 169 LYS A O 1
ATOM 1359 N N . LEU A 1 170 ? -17.919 1.153 36.000 1.00 83.94 170 LEU A N 1
ATOM 1360 C CA . LEU A 1 170 ? -16.518 1.051 35.570 1.00 83.94 170 LEU A CA 1
ATOM 1361 C C . LEU A 1 170 ? -15.602 2.091 36.232 1.00 83.94 170 LEU A C 1
ATOM 1363 O O . LEU A 1 170 ? -14.393 1.884 36.276 1.00 83.94 170 LEU A O 1
ATOM 1367 N N . GLU A 1 171 ? -16.152 3.208 36.715 1.00 84.19 171 GLU A N 1
ATOM 1368 C CA . GLU A 1 171 ? -15.409 4.224 37.472 1.00 84.19 171 GLU A CA 1
ATOM 1369 C C . GLU A 1 171 ? -15.296 3.873 38.964 1.00 84.19 171 GLU A C 1
ATOM 1371 O O . GLU A 1 171 ? -14.301 4.227 39.598 1.00 84.19 171 GLU A O 1
ATOM 1376 N N . GLU A 1 172 ? -16.288 3.175 39.525 1.00 82.94 172 GLU A N 1
ATOM 1377 C CA . GLU A 1 172 ? -16.326 2.800 40.944 1.00 82.94 172 GLU A CA 1
ATOM 1378 C C . GLU A 1 172 ? -15.638 1.463 41.253 1.00 82.94 172 GLU A C 1
ATOM 1380 O O . GLU A 1 172 ? -15.056 1.317 42.328 1.00 82.94 172 GLU A O 1
ATOM 1385 N N . ALA A 1 173 ? -15.697 0.497 40.331 1.00 77.88 173 ALA A N 1
ATOM 1386 C CA . ALA A 1 173 ? -15.083 -0.817 40.491 1.00 77.88 173 ALA A CA 1
ATOM 1387 C C . ALA A 1 173 ? -13.735 -0.894 39.765 1.00 77.88 173 ALA A C 1
ATOM 1389 O O . ALA A 1 173 ? -13.607 -0.542 38.590 1.00 77.88 173 ALA A O 1
ATOM 1390 N N . SER A 1 174 ? -12.723 -1.430 40.442 1.00 76.12 174 SER A N 1
ATOM 1391 C CA . SER A 1 174 ? -11.496 -1.874 39.783 1.00 76.12 174 SER A CA 1
ATOM 1392 C C . SER A 1 174 ? -11.781 -3.061 38.852 1.00 76.12 174 SER A C 1
ATOM 1394 O O . SER A 1 174 ? -12.760 -3.788 39.015 1.00 76.12 174 SER A O 1
ATOM 1396 N N . PHE A 1 175 ? -10.916 -3.290 37.860 1.00 76.50 175 PHE A N 1
ATOM 1397 C CA . PHE A 1 175 ? -11.120 -4.361 36.875 1.00 76.50 175 PHE A CA 1
ATOM 1398 C C . PHE A 1 175 ? -11.279 -5.757 37.510 1.00 76.50 175 PHE A C 1
ATOM 1400 O O . PHE A 1 175 ? -12.024 -6.587 36.990 1.00 76.50 175 PHE A O 1
ATOM 1407 N N . ASP A 1 176 ? -10.617 -5.991 38.648 1.00 78.38 176 ASP A N 1
ATOM 1408 C CA . ASP A 1 176 ? -10.665 -7.247 39.408 1.00 78.38 176 ASP A CA 1
ATOM 1409 C C . ASP A 1 176 ? -11.968 -7.418 40.218 1.00 78.38 176 ASP A C 1
ATOM 1411 O O . ASP A 1 176 ? -12.278 -8.520 40.672 1.00 78.38 176 ASP A O 1
ATOM 1415 N N . GLU A 1 177 ? -12.739 -6.340 40.391 1.00 83.25 177 GLU A N 1
ATOM 1416 C CA . GLU A 1 177 ? -14.036 -6.315 41.085 1.00 83.25 177 GLU A CA 1
ATOM 1417 C C . GLU A 1 177 ? -15.227 -6.489 40.128 1.00 83.25 177 GLU A C 1
ATOM 1419 O O . GLU A 1 177 ? -16.366 -6.659 40.572 1.00 83.25 177 GLU A O 1
ATOM 1424 N N . LEU A 1 178 ? -14.983 -6.481 38.815 1.00 84.75 178 LEU A N 1
ATOM 1425 C CA . LEU A 1 178 ? -15.994 -6.785 37.805 1.00 84.75 178 LEU A CA 1
ATOM 1426 C C . LEU A 1 178 ? -16.355 -8.277 37.814 1.00 84.75 178 LEU A C 1
ATOM 1428 O O . LEU A 1 178 ? -15.556 -9.145 38.179 1.00 84.75 178 LEU A O 1
ATOM 1432 N N . SER A 1 179 ? -17.578 -8.603 37.382 1.00 86.94 179 SER A N 1
ATOM 1433 C CA . SER A 1 179 ? -17.929 -10.009 37.163 1.00 86.94 179 SER A CA 1
ATOM 1434 C C . SER A 1 179 ? -17.084 -10.601 36.032 1.00 86.94 179 SER A C 1
ATOM 1436 O O . SER A 1 179 ? -16.648 -9.897 35.119 1.00 86.94 179 SER A O 1
ATOM 1438 N N . ARG A 1 180 ? -16.874 -11.925 36.056 1.00 86.31 180 ARG A N 1
ATOM 1439 C CA . ARG A 1 180 ? -16.087 -12.614 35.018 1.00 86.31 180 ARG A CA 1
ATOM 1440 C C . ARG A 1 180 ? -16.640 -12.370 33.618 1.00 86.31 180 ARG A C 1
ATOM 1442 O O . ARG A 1 180 ? -15.868 -12.268 32.669 1.00 86.31 180 ARG A O 1
ATOM 1449 N N . GLU A 1 181 ? -17.960 -12.321 33.493 1.00 86.81 181 GLU A N 1
ATOM 1450 C CA . GLU A 1 181 ? -18.665 -12.076 32.243 1.00 86.81 181 GLU A CA 1
ATOM 1451 C C . GLU A 1 181 ? -18.375 -10.669 31.699 1.00 86.81 181 GLU A C 1
ATOM 1453 O O . GLU A 1 181 ? -18.045 -10.534 30.522 1.00 86.81 181 GLU A O 1
ATOM 1458 N N . GLU A 1 182 ? -18.401 -9.646 32.555 1.00 86.38 182 GLU A N 1
ATOM 1459 C CA . GLU A 1 182 ? -18.145 -8.245 32.182 1.00 86.38 182 GLU A CA 1
ATOM 1460 C C . GLU A 1 182 ? -16.681 -8.001 31.815 1.00 86.38 182 GLU A C 1
ATOM 1462 O O . GLU A 1 182 ? -16.388 -7.412 30.773 1.00 86.38 182 GLU A O 1
ATOM 1467 N N . SER A 1 183 ? -15.746 -8.508 32.627 1.00 86.44 183 SER A N 1
ATOM 1468 C CA . SER A 1 183 ? -14.313 -8.426 32.323 1.00 86.44 183 SER A CA 1
ATOM 1469 C C . SER A 1 183 ? -14.000 -9.083 30.980 1.00 86.44 183 SER A C 1
ATOM 1471 O O . SER A 1 183 ? -13.215 -8.552 30.194 1.00 86.44 183 SER A O 1
ATOM 1473 N N . LYS A 1 184 ? -14.624 -10.233 30.696 1.00 90.38 184 LYS A N 1
ATOM 1474 C CA . LYS A 1 184 ? -14.449 -10.940 29.428 1.00 90.38 184 LYS A CA 1
ATOM 1475 C C . LYS A 1 184 ? -15.001 -10.136 28.251 1.00 90.38 184 LYS A C 1
ATOM 1477 O O . LYS A 1 184 ? -14.299 -9.992 27.257 1.00 90.38 184 LYS A O 1
ATOM 1482 N N . GLU A 1 185 ? -16.216 -9.604 28.358 1.00 90.00 185 GLU A N 1
ATOM 1483 C CA . GLU A 1 185 ? -16.835 -8.814 27.287 1.00 90.00 185 GLU A CA 1
ATOM 1484 C C . GLU A 1 185 ? -16.006 -7.566 26.945 1.00 90.00 185 GLU A C 1
ATOM 1486 O O . GLU A 1 185 ? -15.720 -7.320 25.771 1.00 90.00 185 GLU A O 1
ATOM 1491 N N . LEU A 1 186 ? -15.524 -6.834 27.956 1.00 88.31 186 LEU A N 1
ATOM 1492 C CA . LEU A 1 186 ? -14.628 -5.686 27.770 1.00 88.31 186 LEU A CA 1
ATOM 1493 C C . LEU A 1 186 ? -13.328 -6.062 27.056 1.00 88.31 186 LEU A C 1
ATOM 1495 O O . LEU A 1 186 ? -12.922 -5.377 26.113 1.00 88.31 186 LEU A O 1
ATOM 1499 N N . ILE A 1 187 ? -12.681 -7.149 27.489 1.00 90.38 187 ILE A N 1
ATOM 1500 C CA . ILE A 1 187 ? -11.455 -7.652 26.858 1.00 90.38 187 ILE A CA 1
ATOM 1501 C C . ILE A 1 187 ? -11.728 -8.031 25.400 1.00 90.38 187 ILE A C 1
ATOM 1503 O O . ILE A 1 187 ? -10.964 -7.638 24.518 1.00 90.38 187 ILE A O 1
ATOM 1507 N N . ASP A 1 188 ? -12.813 -8.756 25.130 1.00 92.38 188 ASP A N 1
ATOM 1508 C CA . ASP A 1 188 ? -13.161 -9.220 23.787 1.00 92.38 188 ASP A CA 1
ATOM 1509 C C . ASP A 1 188 ? -13.437 -8.034 22.843 1.00 92.38 188 ASP A C 1
ATOM 1511 O O . ASP A 1 188 ? -12.930 -8.002 21.717 1.00 92.38 188 ASP A O 1
ATOM 1515 N N . MET A 1 189 ? -14.174 -7.015 23.301 1.00 91.62 189 MET A N 1
ATOM 1516 C CA . MET A 1 189 ? -14.448 -5.801 22.520 1.00 91.62 189 MET A CA 1
ATOM 1517 C C . MET A 1 189 ? -13.181 -4.975 22.261 1.00 91.62 189 MET A C 1
ATOM 1519 O O . MET A 1 189 ? -12.974 -4.506 21.137 1.00 91.62 189 MET A O 1
ATOM 1523 N N . ASN A 1 190 ? -12.321 -4.820 23.272 1.00 90.25 190 ASN A N 1
ATOM 1524 C CA . ASN A 1 190 ? -11.056 -4.100 23.141 1.00 90.25 190 ASN A CA 1
ATOM 1525 C C . ASN A 1 190 ? -10.089 -4.816 22.188 1.00 90.25 190 ASN A C 1
ATOM 1527 O O . ASN A 1 190 ? -9.551 -4.198 21.270 1.00 90.25 190 ASN A O 1
ATOM 1531 N N . ASN A 1 191 ? -9.925 -6.131 22.342 1.00 92.12 191 ASN A N 1
ATOM 1532 C CA . ASN A 1 191 ? -9.081 -6.938 21.463 1.00 92.12 191 ASN A CA 1
ATOM 1533 C C . ASN A 1 191 ? -9.585 -6.915 20.017 1.00 92.12 191 ASN A C 1
ATOM 1535 O O . ASN A 1 191 ? -8.778 -6.831 19.094 1.00 92.12 191 ASN A O 1
ATOM 1539 N N . ALA A 1 192 ? -10.905 -6.940 19.804 1.00 90.62 192 ALA A N 1
ATOM 1540 C CA . ALA A 1 192 ? -11.473 -6.798 18.469 1.00 90.62 192 ALA A CA 1
ATOM 1541 C C . ALA A 1 192 ? -11.114 -5.437 17.848 1.00 90.62 192 ALA A C 1
ATOM 1543 O O . ALA A 1 192 ? -10.650 -5.392 16.710 1.00 90.62 192 ALA A O 1
ATOM 1544 N N . ALA A 1 193 ? -11.285 -4.333 18.584 1.00 89.75 193 ALA A N 1
ATOM 1545 C CA . ALA A 1 193 ? -10.929 -3.001 18.093 1.00 89.75 193 ALA A CA 1
ATOM 1546 C C . ALA A 1 193 ? -9.425 -2.887 17.773 1.00 89.75 193 ALA A C 1
ATOM 1548 O O . ALA A 1 193 ? -9.069 -2.414 16.693 1.00 89.75 193 ALA A O 1
ATOM 1549 N N . LEU A 1 194 ? -8.555 -3.381 18.658 1.00 90.00 194 LEU A N 1
ATOM 1550 C CA . LEU A 1 194 ? -7.102 -3.404 18.452 1.00 90.00 194 LEU A CA 1
ATOM 1551 C C . LEU A 1 194 ? -6.703 -4.221 17.217 1.00 90.00 194 LEU A C 1
ATOM 1553 O O . LEU A 1 194 ? -5.946 -3.732 16.384 1.00 90.00 194 LEU A O 1
ATOM 1557 N N . ALA A 1 195 ? -7.271 -5.416 17.036 1.00 90.81 195 ALA A N 1
ATOM 1558 C CA . ALA A 1 195 ? -6.970 -6.263 15.882 1.00 90.81 195 ALA A CA 1
ATOM 1559 C C . ALA A 1 195 ? -7.320 -5.584 14.545 1.00 90.81 195 ALA A C 1
ATOM 1561 O O . ALA A 1 195 ? -6.569 -5.689 13.575 1.00 90.81 195 ALA A O 1
ATOM 1562 N N . HIS A 1 196 ? -8.438 -4.851 14.485 1.00 91.69 196 HIS A N 1
ATOM 1563 C CA . HIS A 1 196 ? -8.798 -4.084 13.289 1.00 91.69 196 HIS A CA 1
A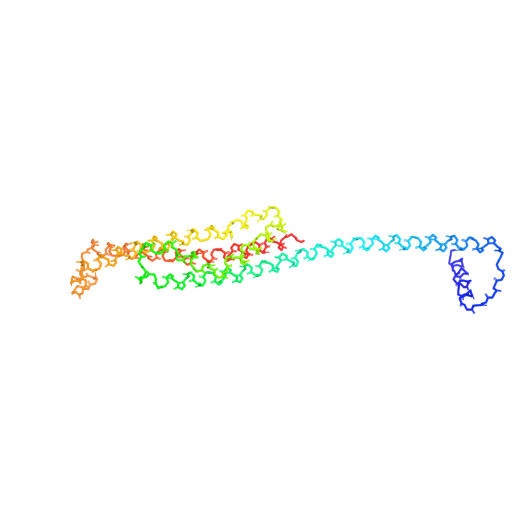TOM 1564 C C . HIS A 1 196 ? -7.863 -2.888 13.056 1.00 91.69 196 HIS A C 1
ATOM 1566 O O . HIS A 1 196 ? -7.542 -2.584 11.907 1.00 91.69 196 HIS A O 1
ATOM 1572 N N . TYR A 1 197 ? -7.392 -2.234 14.120 1.00 90.31 197 TYR A N 1
ATOM 1573 C CA . TYR A 1 197 ? -6.396 -1.169 14.013 1.00 90.31 197 TYR A CA 1
ATOM 1574 C C . TYR A 1 197 ? -5.049 -1.684 13.487 1.00 90.31 197 TYR A C 1
ATOM 1576 O O . TYR A 1 197 ? -4.490 -1.120 12.544 1.00 90.31 197 TYR A O 1
ATOM 1584 N N . ASP A 1 198 ? -4.565 -2.805 14.021 1.00 90.50 198 ASP A N 1
ATOM 1585 C CA . ASP A 1 198 ? -3.339 -3.451 13.550 1.00 90.50 198 ASP A CA 1
ATOM 1586 C C . ASP A 1 198 ? -3.465 -3.888 12.086 1.00 90.50 198 ASP A C 1
ATOM 1588 O O . ASP A 1 198 ? -2.536 -3.712 11.292 1.00 90.50 198 ASP A O 1
ATOM 1592 N N . PHE A 1 199 ? -4.644 -4.378 11.689 1.00 92.38 199 PHE A N 1
ATOM 1593 C CA . PHE A 1 199 ? -4.928 -4.702 10.295 1.00 92.38 199 PHE A CA 1
ATOM 1594 C C . PHE A 1 199 ? -4.801 -3.476 9.380 1.00 92.38 199 PHE A C 1
ATOM 1596 O O . PHE A 1 199 ? -4.128 -3.573 8.353 1.00 92.38 199 PHE A O 1
ATOM 1603 N N . ILE A 1 200 ? -5.343 -2.311 9.762 1.00 91.88 200 ILE A N 1
ATOM 1604 C CA . ILE A 1 200 ? -5.166 -1.055 9.006 1.00 91.88 200 ILE A CA 1
ATOM 1605 C C . ILE A 1 200 ? -3.677 -0.746 8.805 1.00 91.88 200 ILE A C 1
ATOM 1607 O O . ILE A 1 200 ? -3.251 -0.440 7.687 1.00 91.88 200 ILE A O 1
ATOM 1611 N N . MET A 1 201 ? -2.872 -0.859 9.865 1.00 90.81 201 MET A N 1
ATOM 1612 C CA . MET A 1 201 ? -1.431 -0.594 9.796 1.00 90.81 201 MET A CA 1
ATOM 1613 C C . MET A 1 201 ? -0.699 -1.604 8.904 1.00 90.81 201 MET A C 1
ATOM 1615 O O . MET A 1 201 ? 0.232 -1.234 8.181 1.00 90.81 201 MET A O 1
ATOM 1619 N N . SER A 1 202 ? -1.155 -2.859 8.899 1.00 92.75 202 SER A N 1
ATOM 1620 C CA . SER A 1 202 ? -0.589 -3.929 8.077 1.00 92.75 202 SER A CA 1
ATOM 1621 C C . SER A 1 202 ? -0.787 -3.717 6.575 1.00 92.75 202 SER A C 1
ATOM 1623 O O . SER A 1 202 ? 0.114 -4.056 5.816 1.00 92.75 202 SER A O 1
ATOM 1625 N N . ILE A 1 203 ? -1.894 -3.104 6.127 1.00 91.38 203 ILE A N 1
ATOM 1626 C CA . ILE A 1 203 ? -2.201 -2.940 4.689 1.00 91.38 203 ILE A CA 1
ATOM 1627 C C . ILE A 1 203 ? -1.063 -2.198 3.981 1.00 91.38 203 ILE A C 1
ATOM 1629 O O . ILE A 1 203 ? -0.520 -2.659 2.976 1.00 91.38 203 ILE A O 1
ATOM 1633 N N . GLY A 1 204 ? -0.652 -1.064 4.547 1.00 88.56 204 GLY A N 1
ATOM 1634 C CA . GLY A 1 204 ? 0.438 -0.261 4.003 1.00 88.56 204 GLY A CA 1
ATOM 1635 C C . GLY A 1 204 ? 1.801 -0.931 4.137 1.00 88.56 204 GLY A C 1
ATOM 1636 O O . GLY A 1 204 ? 2.652 -0.750 3.270 1.00 88.56 204 GLY A O 1
ATOM 1637 N N . GLY A 1 205 ? 2.019 -1.705 5.205 1.00 88.25 205 GLY A N 1
ATOM 1638 C CA . GLY A 1 205 ? 3.230 -2.509 5.378 1.00 88.25 205 GLY A CA 1
ATOM 1639 C C . GLY A 1 205 ? 3.353 -3.588 4.302 1.00 88.25 205 GLY A C 1
ATOM 1640 O O . GLY A 1 205 ? 4.375 -3.663 3.624 1.00 88.25 205 GLY A O 1
ATOM 1641 N N . ASN A 1 206 ? 2.282 -4.348 4.084 1.00 91.75 206 ASN A N 1
ATOM 1642 C CA . ASN A 1 206 ? 2.207 -5.412 3.090 1.00 91.75 206 ASN A CA 1
ATOM 1643 C C . ASN A 1 206 ? 2.394 -4.860 1.675 1.00 91.75 206 ASN A C 1
ATOM 1645 O O . ASN A 1 206 ? 3.206 -5.391 0.931 1.00 91.75 206 ASN A O 1
ATOM 1649 N N . ALA A 1 207 ? 1.756 -3.736 1.331 1.00 91.25 207 ALA A N 1
ATOM 1650 C CA . ALA A 1 207 ? 1.949 -3.099 0.027 1.00 91.25 207 ALA A CA 1
ATOM 1651 C C . ALA A 1 207 ? 3.419 -2.712 -0.232 1.00 91.25 207 ALA A C 1
ATOM 1653 O O . ALA A 1 207 ? 3.940 -2.888 -1.332 1.00 91.25 207 ALA A O 1
ATOM 1654 N N . LYS A 1 208 ? 4.128 -2.209 0.787 1.00 91.25 208 LYS A N 1
ATOM 1655 C CA . LYS A 1 208 ? 5.562 -1.892 0.669 1.00 91.25 208 LYS A CA 1
ATOM 1656 C C . LYS A 1 208 ? 6.414 -3.149 0.516 1.00 91.25 208 LYS A C 1
ATOM 1658 O O . LYS A 1 208 ? 7.376 -3.136 -0.250 1.00 91.25 208 LYS A O 1
ATOM 1663 N N . ILE A 1 209 ? 6.060 -4.224 1.222 1.00 91.75 209 ILE A N 1
ATOM 1664 C CA . ILE A 1 209 ? 6.713 -5.530 1.085 1.00 91.75 209 ILE A CA 1
ATOM 1665 C C . ILE A 1 209 ? 6.514 -6.061 -0.339 1.00 91.75 209 ILE A C 1
ATOM 1667 O O . ILE A 1 209 ? 7.515 -6.324 -1.000 1.00 91.75 209 ILE A O 1
ATOM 1671 N N . SER A 1 210 ? 5.282 -6.096 -0.859 1.00 90.69 210 SER A N 1
ATOM 1672 C CA . SER A 1 210 ? 4.988 -6.525 -2.235 1.00 90.69 210 SER A CA 1
ATOM 1673 C C . SER A 1 210 ? 5.779 -5.716 -3.271 1.00 90.69 210 SER A C 1
ATOM 1675 O O . SER A 1 210 ? 6.340 -6.282 -4.208 1.00 90.69 210 SER A O 1
ATOM 1677 N N . LEU A 1 211 ? 5.917 -4.396 -3.090 1.00 90.75 211 LEU A N 1
ATOM 1678 C CA . LEU A 1 211 ? 6.735 -3.560 -3.979 1.00 90.75 211 LEU A CA 1
ATOM 1679 C C . LEU A 1 211 ? 8.236 -3.893 -3.898 1.00 90.75 211 LEU A C 1
ATOM 1681 O O . LEU A 1 211 ? 8.930 -3.910 -4.918 1.00 90.75 211 LEU A O 1
ATOM 1685 N N . SER A 1 212 ? 8.746 -4.172 -2.699 1.00 89.94 212 SER A N 1
ATOM 1686 C CA . SER A 1 212 ? 10.131 -4.609 -2.494 1.00 89.94 212 SER A CA 1
ATOM 1687 C C . SER A 1 212 ? 10.392 -5.982 -3.125 1.00 89.94 212 SER A C 1
ATOM 1689 O O . SER A 1 212 ? 11.393 -6.179 -3.818 1.00 89.94 212 SER A O 1
ATOM 1691 N N . GLU A 1 213 ? 9.460 -6.921 -2.970 1.00 90.56 213 GLU A N 1
ATOM 1692 C CA . GLU A 1 213 ? 9.520 -8.254 -3.574 1.00 90.56 213 GLU A CA 1
ATOM 1693 C C . GLU A 1 213 ? 9.452 -8.199 -5.103 1.00 90.56 213 GLU A C 1
ATOM 1695 O O . GLU A 1 213 ? 10.197 -8.916 -5.781 1.00 90.56 213 GLU A O 1
ATOM 1700 N N . LEU A 1 214 ? 8.634 -7.298 -5.655 1.00 90.00 214 LEU A N 1
ATOM 1701 C CA . LEU A 1 214 ? 8.577 -7.028 -7.089 1.00 90.00 214 LEU A CA 1
ATOM 1702 C C . LEU A 1 214 ? 9.939 -6.557 -7.614 1.00 90.00 214 LEU A C 1
ATOM 1704 O O . LEU A 1 214 ? 10.451 -7.082 -8.606 1.00 90.00 214 LEU A O 1
ATOM 1708 N N . ARG A 1 215 ? 10.582 -5.617 -6.909 1.00 89.62 215 ARG A N 1
ATOM 1709 C CA . ARG A 1 215 ? 11.938 -5.150 -7.244 1.00 89.62 215 ARG A CA 1
ATOM 1710 C C . ARG A 1 215 ? 12.979 -6.257 -7.149 1.00 89.62 215 ARG A C 1
ATOM 1712 O O . ARG A 1 215 ? 13.824 -6.374 -8.035 1.00 89.62 215 ARG A O 1
ATOM 1719 N N . ALA A 1 216 ? 12.919 -7.082 -6.108 1.00 88.31 216 ALA A N 1
ATOM 1720 C CA . ALA A 1 216 ? 13.824 -8.215 -5.954 1.00 88.31 216 ALA A CA 1
ATOM 1721 C C . ALA A 1 216 ? 13.633 -9.247 -7.080 1.00 88.31 216 ALA A C 1
ATOM 1723 O O . ALA A 1 216 ? 14.606 -9.813 -7.578 1.00 88.31 216 ALA A O 1
ATOM 1724 N N . SER A 1 217 ? 12.393 -9.463 -7.520 1.00 88.00 217 SER A N 1
ATOM 1725 C CA . SER A 1 217 ? 12.063 -10.366 -8.627 1.00 88.00 217 SER A CA 1
ATOM 1726 C C . SER A 1 217 ? 12.591 -9.860 -9.970 1.00 88.00 217 SER A C 1
ATOM 1728 O O . SER A 1 217 ? 13.034 -10.664 -10.789 1.00 88.00 217 SER A O 1
ATOM 1730 N N . LEU A 1 218 ? 12.633 -8.539 -10.171 1.00 84.75 218 LEU A N 1
ATOM 1731 C CA . LEU A 1 218 ? 13.263 -7.923 -11.343 1.00 84.75 218 LEU A CA 1
ATOM 1732 C C . LEU A 1 218 ? 14.785 -8.133 -11.378 1.00 84.75 218 LEU A C 1
ATOM 1734 O O . LEU A 1 218 ? 15.341 -8.309 -12.457 1.00 84.75 218 LEU A O 1
ATOM 1738 N N . LEU A 1 219 ? 15.449 -8.191 -10.218 1.00 79.25 219 LEU A N 1
ATOM 1739 C CA . LEU A 1 219 ? 16.897 -8.432 -10.122 1.00 79.25 219 LEU A CA 1
ATOM 1740 C C . LEU A 1 219 ? 17.292 -9.901 -10.339 1.00 79.25 219 LEU A C 1
ATOM 1742 O O . LEU A 1 219 ? 18.418 -10.179 -10.738 1.00 79.25 219 LEU A O 1
ATOM 1746 N N . LYS A 1 220 ? 16.384 -10.855 -10.089 1.00 72.69 220 LYS A N 1
ATOM 1747 C CA . LYS A 1 220 ? 16.656 -12.303 -10.220 1.00 72.69 220 LYS A CA 1
ATOM 1748 C C . LYS A 1 220 ? 16.709 -12.806 -11.671 1.00 72.69 220 LYS A C 1
ATOM 1750 O O . LYS A 1 220 ? 17.023 -13.974 -11.886 1.00 72.69 220 LYS A O 1
ATOM 1755 N N . LYS A 1 221 ? 16.403 -11.956 -12.656 1.00 53.00 221 LYS A N 1
ATOM 1756 C CA . LYS A 1 221 ? 16.563 -12.233 -14.092 1.00 53.00 221 LYS A CA 1
ATOM 1757 C C . LYS A 1 221 ? 17.571 -11.261 -14.713 1.00 53.00 221 LYS A C 1
ATOM 1759 O O . LYS A 1 221 ? 17.202 -10.411 -15.518 1.00 53.00 221 LYS A O 1
ATOM 1764 N N . VAL A 1 222 ? 18.835 -11.420 -14.331 1.00 45.12 222 VAL A N 1
ATOM 1765 C CA . VAL A 1 222 ? 20.006 -11.016 -15.124 1.00 45.12 222 VAL A CA 1
ATOM 1766 C C . VAL A 1 222 ? 20.895 -12.238 -15.275 1.00 45.12 222 VAL A C 1
ATOM 1768 O O . VAL A 1 222 ? 21.114 -12.915 -14.246 1.00 45.12 222 VAL A O 1
#

Foldseek 3Di:
DVVVVVVLVVVVVCVVVPNPDPDPPVVVVVNVVVVVVVVVVVVVVVVVVVVVVVVVVVVVVLVVLLVVLLVLLLVLLVQLLVQLLVCLVVLLVPDLVCLLCSSVVSCVVSVVSNVVSLVSNCVSPDPVLNVLSVLLPSVNLSNQLSVLSSQLNVLVVVLVVVCVVCVVVPVVDDLVRDDPVVNVVNVVSVVSSVVSSVSSNVSSVVSSVSSVVSVVVVVVPD

Radius of gyration: 36.3 Å; chains: 1; bounding box: 80×28×104 Å

Secondary structure (DSSP, 8-state):
-HHHHHHHHHHHHHHHTT------HHHHHHHHHHHHHHHHHHHHHHHHHHHHHHHHHHHHHHHHHHHHHHHHHHHHHHHHHHHHHHHHHTGGGS-HHHHTTHHHHHTTTTHHHHHHHHHHHHHHS-GGGHHHHHTT-HHHHHHHHHHHHHHHHHHHHHHHHHHHHTHHHHHHS-GGGS-HHHHHHHHHHHHHHHHHHHHHHHHHHHHHHHHHHHHHHHHT--

pLDDT: mean 82.41, std 12.74, range [44.75, 95.94]

Sequence (222 aa):
MVITFAVLALVLVGMLFGFNIQINADATSFLASIGSLVGGLAAAVAAFFSYRSVGEWRNQMQHSLLYEHLSHLETLLNEYVKKVNKSANNIDEIPVYKVLNIASQSARDVREEYESNYQKIHELIPTHLKVQLEELHFLTLTYQYNIALHDYKVKSSSLSRYISENKEKLEEASFDELSREESKELIDMNNAALAHYDFIMSIGGNAKISLSELRASLLKKV